Protein AF-A0A1D2QXJ2-F1 (afdb_monomer_lite)

Structure (mmCIF, N/CA/C/O backbone):
data_AF-A0A1D2QXJ2-F1
#
_entry.id   AF-A0A1D2QXJ2-F1
#
loop_
_atom_site.group_PDB
_atom_site.id
_atom_site.type_symbol
_atom_site.label_atom_id
_atom_site.label_alt_id
_atom_site.label_comp_id
_atom_site.label_asym_id
_atom_site.label_entity_id
_atom_site.label_seq_id
_atom_site.pdbx_PDB_ins_code
_atom_site.Cartn_x
_atom_site.Cartn_y
_atom_site.Cartn_z
_atom_site.occupancy
_atom_site.B_iso_or_equiv
_atom_site.auth_seq_id
_atom_site.auth_comp_id
_atom_site.auth_asym_id
_atom_site.auth_atom_id
_atom_site.pdbx_PDB_model_num
ATOM 1 N N . MET A 1 1 ? -0.362 -71.457 38.694 1.00 45.50 1 MET A N 1
ATOM 2 C CA . MET A 1 1 ? 0.375 -70.175 38.766 1.00 45.50 1 MET A CA 1
ATOM 3 C C . MET A 1 1 ? 0.126 -69.544 40.129 1.00 45.50 1 MET A C 1
ATOM 5 O O . MET A 1 1 ? -1.026 -69.347 40.483 1.00 45.50 1 MET A O 1
ATOM 9 N N . LYS A 1 2 ? 1.177 -69.327 40.934 1.00 37.97 2 LYS A N 1
ATOM 10 C CA . LYS A 1 2 ? 1.091 -68.715 42.274 1.00 37.97 2 LYS A CA 1
ATOM 11 C C . LYS A 1 2 ? 1.227 -67.195 42.145 1.00 37.97 2 LYS A C 1
ATOM 13 O O . LYS A 1 2 ? 2.307 -66.725 41.802 1.00 37.97 2 LYS A O 1
ATOM 18 N N . ALA A 1 3 ? 0.164 -66.451 42.445 1.00 41.12 3 ALA A N 1
ATOM 19 C CA . ALA A 1 3 ? 0.227 -65.007 42.650 1.00 41.12 3 ALA A CA 1
ATOM 20 C C . ALA A 1 3 ? 0.755 -64.725 44.066 1.00 41.12 3 ALA A C 1
ATOM 22 O O . ALA A 1 3 ? 0.235 -65.253 45.050 1.00 41.12 3 ALA A O 1
ATOM 23 N N . LYS A 1 4 ? 1.831 -63.940 44.163 1.00 49.59 4 LYS A N 1
ATOM 24 C CA . LYS A 1 4 ? 2.479 -63.553 45.419 1.00 49.59 4 LYS A CA 1
ATOM 25 C C . LYS A 1 4 ? 2.151 -62.079 45.665 1.00 49.59 4 LYS A C 1
ATOM 27 O O . LYS A 1 4 ? 2.666 -61.215 44.968 1.00 49.59 4 LYS A O 1
ATOM 32 N N . ASN A 1 5 ? 1.272 -61.817 46.631 1.00 47.88 5 ASN A N 1
ATOM 33 C CA . ASN A 1 5 ? 0.952 -60.470 47.100 1.00 47.88 5 ASN A CA 1
ATOM 34 C C . ASN A 1 5 ? 2.178 -59.846 47.778 1.00 47.88 5 ASN A C 1
ATOM 36 O O . ASN A 1 5 ? 2.667 -60.368 48.781 1.00 47.88 5 ASN A O 1
ATOM 40 N N . ILE A 1 6 ? 2.646 -58.718 47.245 1.00 47.72 6 ILE A N 1
ATOM 41 C CA . ILE A 1 6 ? 3.614 -57.826 47.887 1.00 47.72 6 ILE A CA 1
ATOM 42 C C . ILE A 1 6 ? 2.974 -56.438 47.911 1.00 47.72 6 ILE A C 1
ATOM 44 O O . ILE A 1 6 ? 3.105 -55.671 46.968 1.00 47.72 6 ILE A O 1
ATOM 48 N N . PHE A 1 7 ? 2.276 -56.120 48.998 1.00 44.88 7 PHE A N 1
ATOM 49 C CA . PHE A 1 7 ? 2.002 -54.738 49.382 1.00 44.88 7 PHE A CA 1
ATOM 50 C C . PHE A 1 7 ? 2.649 -54.524 50.748 1.00 44.88 7 PHE A C 1
ATOM 52 O O . PHE A 1 7 ? 2.110 -54.910 51.785 1.00 44.88 7 PHE A O 1
ATOM 59 N N . LYS A 1 8 ? 3.863 -53.963 50.738 1.00 46.19 8 LYS A N 1
ATOM 60 C CA . LYS A 1 8 ? 4.447 -53.322 51.916 1.00 46.19 8 LYS A CA 1
ATOM 61 C C . LYS A 1 8 ? 3.804 -51.943 52.012 1.00 46.19 8 LYS A C 1
ATOM 63 O O . LYS A 1 8 ? 3.989 -51.117 51.128 1.00 46.19 8 LYS A O 1
ATOM 68 N N . GLY A 1 9 ? 3.007 -51.734 53.055 1.00 48.03 9 GLY A N 1
ATOM 69 C CA . GLY A 1 9 ? 2.469 -50.424 53.390 1.00 48.03 9 GLY A CA 1
ATOM 70 C C . GLY A 1 9 ? 3.580 -49.541 53.938 1.00 48.03 9 GLY A C 1
ATOM 71 O O . GLY A 1 9 ? 3.888 -49.606 55.130 1.00 48.03 9 GLY A O 1
ATOM 72 N N . ASP A 1 10 ? 4.175 -48.728 53.073 1.00 52.81 10 ASP A N 1
ATOM 73 C CA . ASP A 1 10 ? 5.002 -47.616 53.514 1.00 52.81 10 ASP A CA 1
ATOM 74 C C . ASP A 1 10 ? 4.091 -46.591 54.194 1.00 52.81 10 ASP A C 1
ATOM 76 O O . ASP A 1 10 ? 3.125 -46.087 53.618 1.00 52.81 10 ASP A O 1
ATOM 80 N N . LYS A 1 11 ? 4.368 -46.323 55.473 1.00 53.62 11 LYS A N 1
ATOM 81 C CA . LYS A 1 11 ? 3.687 -45.280 56.240 1.00 53.62 11 LYS A CA 1
ATOM 82 C C . LYS A 1 11 ? 3.984 -43.939 55.572 1.00 53.62 11 LYS A C 1
ATOM 84 O O . LYS A 1 11 ? 5.062 -43.381 55.763 1.00 53.62 11 LYS A O 1
ATOM 89 N N . PHE A 1 12 ? 3.023 -43.429 54.806 1.00 50.31 12 PHE A N 1
ATOM 90 C CA . PHE A 1 12 ? 3.053 -42.069 54.283 1.00 50.31 12 PHE A CA 1
ATOM 91 C C . PHE A 1 12 ? 3.169 -41.100 55.464 1.00 50.31 12 PHE A C 1
ATOM 93 O O . PHE A 1 12 ? 2.250 -40.938 56.266 1.00 50.31 12 PHE A O 1
ATOM 100 N N . SER A 1 13 ? 4.349 -40.506 55.613 1.00 53.97 13 SER A N 1
ATOM 101 C CA . SER A 1 13 ? 4.602 -39.492 56.627 1.00 53.97 13 SER A CA 1
ATOM 102 C C . SER A 1 13 ? 3.859 -38.222 56.231 1.00 53.97 13 SER A C 1
ATOM 104 O O . SER A 1 13 ? 4.154 -37.634 55.191 1.00 53.97 13 SER A O 1
ATOM 106 N N . VAL A 1 14 ? 2.931 -37.774 57.079 1.00 57.34 14 VAL A N 1
ATOM 107 C CA . VAL A 1 14 ? 2.174 -36.515 56.927 1.00 57.34 14 VAL A CA 1
ATOM 108 C C . VAL A 1 14 ? 3.107 -35.319 56.666 1.00 57.34 14 VAL A C 1
ATOM 110 O O . VAL A 1 14 ? 2.772 -34.423 55.897 1.00 57.34 14 VAL A O 1
ATOM 113 N N . LYS A 1 15 ? 4.348 -35.368 57.175 1.00 57.44 15 LYS A N 1
ATOM 114 C CA . LYS A 1 15 ? 5.379 -34.340 56.947 1.00 57.44 15 LYS A CA 1
ATOM 115 C C . LYS A 1 15 ? 5.838 -34.202 55.487 1.00 57.44 15 LYS A C 1
ATOM 117 O O . LYS A 1 15 ? 6.389 -33.165 55.131 1.00 57.44 15 LYS A O 1
ATOM 122 N N . ASN A 1 16 ? 5.655 -35.223 54.647 1.00 55.34 16 ASN A N 1
ATOM 123 C CA . ASN A 1 16 ? 6.014 -35.153 53.225 1.00 55.34 16 ASN A CA 1
ATOM 124 C C . ASN A 1 16 ? 4.908 -34.499 52.383 1.00 55.34 16 ASN A C 1
ATOM 126 O O . ASN A 1 16 ? 5.214 -33.868 51.375 1.00 55.34 16 ASN A O 1
ATOM 130 N N . VAL A 1 17 ? 3.647 -34.585 52.822 1.00 60.03 17 VAL A N 1
ATOM 131 C CA . VAL A 1 17 ? 2.509 -33.941 52.147 1.00 60.03 17 VAL A CA 1
ATOM 132 C C . VAL A 1 17 ? 2.553 -32.423 52.349 1.00 60.03 17 VAL A C 1
ATOM 134 O O . VAL A 1 17 ? 2.397 -31.679 51.387 1.00 60.03 17 VAL A O 1
ATOM 137 N N . GLU A 1 18 ? 2.879 -31.953 53.558 1.00 61.38 18 GLU A N 1
ATOM 138 C CA . GLU A 1 18 ? 3.020 -30.516 53.852 1.00 61.38 18 GLU A CA 1
ATOM 139 C C . GLU A 1 18 ? 4.156 -29.859 53.054 1.00 61.38 18 GLU A C 1
ATOM 141 O O . GLU A 1 18 ? 3.986 -28.769 52.512 1.00 61.38 18 GLU A O 1
ATOM 146 N N . LYS A 1 19 ? 5.301 -30.539 52.903 1.00 62.22 19 LYS A N 1
ATOM 147 C CA . LYS A 1 19 ? 6.418 -30.032 52.086 1.00 62.22 19 LYS A CA 1
ATOM 148 C C . LYS A 1 19 ? 6.077 -29.977 50.601 1.00 62.22 19 LYS A C 1
ATOM 150 O O . LYS A 1 19 ? 6.480 -29.032 49.931 1.00 62.22 19 LYS A O 1
ATOM 155 N N . SER A 1 20 ? 5.328 -30.960 50.100 1.00 64.81 20 SER A N 1
ATOM 156 C CA . SER A 1 20 ? 4.893 -30.978 48.703 1.00 64.81 20 SER A CA 1
ATOM 157 C C . SER A 1 20 ? 3.861 -29.883 48.420 1.00 64.81 20 SER A C 1
ATOM 159 O O . SER A 1 20 ? 3.923 -29.254 47.370 1.00 64.81 20 SER A O 1
ATOM 161 N N . LEU A 1 21 ? 2.961 -29.598 49.369 1.00 67.19 21 LEU A N 1
ATOM 162 C CA . LEU A 1 21 ? 1.975 -28.525 49.242 1.00 67.19 21 LEU A CA 1
ATOM 163 C C . LEU A 1 21 ? 2.635 -27.138 49.278 1.00 67.19 21 LEU A C 1
ATOM 165 O O . LEU A 1 21 ? 2.325 -26.295 48.443 1.00 67.19 21 LEU A O 1
ATOM 169 N N . ILE A 1 22 ? 3.594 -26.919 50.185 1.00 71.00 22 ILE A N 1
ATOM 170 C CA . ILE A 1 22 ? 4.360 -25.663 50.254 1.00 71.00 22 ILE A CA 1
ATOM 171 C C . ILE A 1 22 ? 5.180 -25.459 48.974 1.00 71.00 22 ILE A C 1
ATOM 173 O O . ILE A 1 22 ? 5.226 -24.348 48.456 1.00 71.00 22 ILE A O 1
ATOM 177 N N . PHE A 1 23 ? 5.782 -26.520 48.429 1.00 71.12 23 PHE A N 1
ATOM 178 C CA . PHE A 1 23 ? 6.537 -26.450 47.177 1.00 71.12 23 PHE A CA 1
ATOM 179 C C . PHE A 1 23 ? 5.636 -26.141 45.969 1.00 71.12 23 PHE A C 1
ATOM 181 O O . PHE A 1 23 ? 5.989 -25.292 45.157 1.00 71.12 23 PHE A O 1
ATOM 188 N N . CYS A 1 24 ? 4.443 -26.740 45.883 1.00 70.44 24 CYS A N 1
ATOM 189 C CA . CYS A 1 24 ? 3.462 -26.406 44.845 1.00 70.44 24 CYS A CA 1
ATOM 190 C C . CYS A 1 24 ? 2.939 -24.968 44.970 1.00 70.44 24 CYS A C 1
ATOM 192 O O . CYS A 1 24 ? 2.820 -24.289 43.956 1.00 70.44 24 CYS A O 1
ATOM 194 N N . VAL A 1 25 ? 2.678 -24.474 46.187 1.00 72.50 25 VAL A N 1
ATOM 195 C CA . VAL A 1 25 ? 2.260 -23.078 46.419 1.00 72.50 25 VAL A CA 1
ATOM 196 C C . VAL A 1 25 ? 3.381 -22.098 46.068 1.00 72.50 25 VAL A C 1
ATOM 198 O O . VAL A 1 25 ? 3.107 -21.072 45.457 1.00 72.50 25 VAL A O 1
ATOM 201 N N . LEU A 1 26 ? 4.642 -22.416 46.378 1.00 67.44 26 LEU A N 1
ATOM 202 C CA . LEU A 1 26 ? 5.783 -21.591 45.972 1.00 67.44 26 LEU A CA 1
ATOM 203 C C . LEU A 1 26 ? 5.979 -21.581 44.454 1.00 67.44 26 LEU A C 1
ATOM 205 O O . LEU A 1 26 ? 6.204 -20.514 43.902 1.00 67.44 26 LEU A O 1
ATOM 209 N N . ILE A 1 27 ? 5.842 -22.720 43.770 1.00 69.62 27 ILE A N 1
ATOM 210 C CA . ILE A 1 27 ? 5.885 -22.763 42.300 1.00 69.62 27 ILE A CA 1
ATOM 211 C C . ILE A 1 27 ? 4.730 -21.949 41.706 1.00 69.62 27 ILE A C 1
ATOM 213 O O . ILE A 1 27 ? 4.955 -21.180 40.780 1.00 69.62 27 ILE A O 1
ATOM 217 N N . PHE A 1 28 ? 3.521 -22.051 42.261 1.00 64.56 28 PHE A N 1
ATOM 218 C CA . PHE A 1 28 ? 2.362 -21.284 41.796 1.00 64.56 28 PHE A CA 1
ATOM 219 C C . PHE A 1 28 ? 2.531 -19.772 42.028 1.00 64.56 28 PHE A C 1
ATOM 221 O O . PHE A 1 28 ? 2.204 -18.975 41.155 1.00 64.56 28 PHE A O 1
ATOM 228 N N . LEU A 1 29 ? 3.111 -19.365 43.164 1.00 63.72 29 LEU A N 1
ATOM 229 C CA . LEU A 1 29 ? 3.443 -17.965 43.455 1.00 63.72 29 LEU A CA 1
ATOM 230 C C . LEU A 1 29 ? 4.587 -17.439 42.579 1.00 63.72 29 LEU A C 1
ATOM 232 O O . LEU A 1 29 ? 4.552 -16.281 42.182 1.00 63.72 29 LEU A O 1
ATOM 236 N N . ILE A 1 30 ? 5.571 -18.278 42.240 1.00 63.91 30 ILE A N 1
ATOM 237 C CA . ILE A 1 30 ? 6.636 -17.927 41.292 1.00 63.91 30 ILE A CA 1
ATOM 238 C C . ILE A 1 30 ? 6.053 -17.772 39.879 1.00 63.91 30 ILE A C 1
ATOM 240 O O . ILE A 1 30 ? 6.369 -16.792 39.216 1.00 63.91 30 ILE A O 1
ATOM 244 N N . PHE A 1 31 ? 5.142 -18.651 39.442 1.00 56.03 31 PHE A N 1
ATOM 245 C CA . PHE A 1 31 ? 4.435 -18.499 38.162 1.00 56.03 31 PHE A CA 1
ATOM 246 C C . PHE A 1 31 ? 3.534 -17.253 38.121 1.00 56.03 31 PHE A C 1
ATOM 248 O O . PHE A 1 31 ? 3.475 -16.598 37.086 1.00 56.03 31 PHE A O 1
ATOM 255 N N . MET A 1 32 ? 2.894 -16.862 39.233 1.00 57.12 32 MET A N 1
ATOM 256 C CA . MET A 1 32 ? 2.161 -15.587 39.306 1.00 57.12 32 MET A CA 1
ATOM 257 C C . MET A 1 32 ? 3.079 -14.356 39.325 1.00 57.12 32 MET A C 1
ATOM 259 O O . MET A 1 32 ? 2.701 -13.311 38.807 1.00 57.12 32 MET A O 1
ATOM 263 N N . ALA A 1 33 ? 4.284 -14.458 39.894 1.00 56.28 33 ALA A N 1
ATOM 264 C CA . ALA A 1 33 ? 5.246 -13.353 39.941 1.00 56.28 33 ALA A CA 1
ATOM 265 C C . ALA A 1 33 ? 5.911 -13.056 38.582 1.00 56.28 33 ALA A C 1
ATOM 267 O O . ALA A 1 33 ? 6.539 -12.010 38.432 1.00 56.28 33 ALA A O 1
ATOM 268 N N . PHE A 1 34 ? 5.752 -13.950 37.601 1.00 52.34 34 PHE A N 1
ATOM 269 C CA . PHE A 1 34 ? 6.159 -13.753 36.207 1.00 52.34 34 PHE A CA 1
ATOM 270 C C . PHE A 1 34 ? 4.977 -13.510 35.266 1.00 52.34 34 PHE A C 1
ATOM 272 O O . PHE A 1 34 ? 5.140 -13.644 34.054 1.00 52.34 34 PHE A O 1
ATOM 279 N N . ALA A 1 35 ? 3.806 -13.117 35.781 1.00 57.09 35 ALA A N 1
ATOM 280 C CA . ALA A 1 35 ? 2.850 -12.399 34.950 1.00 57.09 35 ALA A CA 1
ATOM 281 C C . ALA A 1 35 ? 3.528 -11.082 34.544 1.00 57.09 35 ALA A C 1
ATOM 283 O O . ALA A 1 35 ? 3.458 -10.081 35.257 1.00 57.09 35 ALA A O 1
ATOM 284 N N . SER A 1 36 ? 4.294 -11.122 33.450 1.00 58.25 36 SER A N 1
ATOM 285 C CA . SER A 1 36 ? 4.813 -9.931 32.806 1.00 58.25 36 SER A CA 1
ATOM 286 C C . SER A 1 36 ? 3.618 -9.018 32.615 1.00 58.25 36 SER A C 1
ATOM 288 O O . SER A 1 36 ? 2.614 -9.454 32.049 1.00 58.25 36 SER A O 1
ATOM 290 N N . ASN A 1 37 ? 3.708 -7.782 33.101 1.00 64.62 37 ASN A N 1
ATOM 291 C CA . ASN A 1 37 ? 2.796 -6.750 32.643 1.00 64.62 37 ASN A CA 1
ATOM 292 C C . ASN A 1 37 ? 3.018 -6.673 31.134 1.00 64.62 37 ASN A C 1
ATOM 294 O O . ASN A 1 37 ? 4.028 -6.116 30.699 1.00 64.62 37 ASN A O 1
ATOM 298 N N . ALA A 1 38 ? 2.160 -7.347 30.365 1.00 74.25 38 ALA A N 1
ATOM 299 C CA . ALA A 1 38 ? 2.159 -7.223 28.924 1.00 74.25 38 ALA A CA 1
ATOM 300 C C . ALA A 1 38 ? 2.058 -5.723 28.663 1.00 74.25 38 ALA A C 1
ATOM 302 O O . ALA A 1 38 ? 1.203 -5.037 29.233 1.00 74.25 38 ALA A O 1
ATOM 303 N N . THR A 1 39 ? 3.051 -5.195 27.956 1.00 86.06 39 THR A N 1
ATOM 304 C CA . THR A 1 39 ? 3.026 -3.779 27.612 1.00 86.06 39 THR A CA 1
ATOM 305 C C . THR A 1 39 ? 1.862 -3.605 26.653 1.00 86.06 39 THR A C 1
ATOM 307 O O . THR A 1 39 ? 1.667 -4.463 25.795 1.00 86.06 39 THR A O 1
ATOM 310 N N . ALA A 1 40 ? 1.065 -2.555 26.850 1.00 94.94 40 ALA A N 1
ATOM 311 C CA . ALA A 1 40 ? -0.011 -2.243 25.924 1.00 94.94 40 ALA A CA 1
ATOM 312 C C . ALA A 1 40 ? 0.528 -2.193 24.489 1.00 94.94 40 ALA A C 1
ATOM 314 O O . ALA A 1 40 ? 1.629 -1.678 24.269 1.00 94.94 40 ALA A O 1
ATOM 315 N N . ILE A 1 41 ? -0.245 -2.730 23.549 1.00 97.25 41 ILE A N 1
ATOM 316 C CA . ILE A 1 41 ? 0.078 -2.658 22.133 1.00 97.25 41 ILE A CA 1
ATOM 317 C C . ILE A 1 41 ? 0.056 -1.199 21.681 1.00 97.25 41 ILE A C 1
ATOM 319 O O . ILE A 1 41 ? -0.703 -0.366 22.186 1.00 97.25 41 ILE A O 1
ATOM 323 N N . THR A 1 42 ? 0.936 -0.872 20.752 1.00 97.12 42 THR A N 1
ATOM 324 C CA . THR A 1 42 ? 1.022 0.465 20.176 1.00 97.12 42 THR A CA 1
ATOM 325 C C . THR A 1 42 ? -0.053 0.672 19.107 1.00 97.12 42 THR A C 1
ATOM 327 O O . THR A 1 42 ? -0.726 -0.263 18.674 1.00 97.12 42 THR A O 1
ATOM 330 N N . LYS A 1 43 ? -0.194 1.917 18.642 1.00 96.50 43 LYS A N 1
ATOM 331 C CA . LYS A 1 43 ? -1.034 2.253 17.484 1.00 96.50 43 LYS A CA 1
ATOM 332 C C . LYS A 1 43 ? -0.611 1.493 16.225 1.00 96.50 43 LYS A C 1
ATOM 334 O O . LYS A 1 43 ? -1.465 1.048 15.470 1.00 96.50 43 LYS A O 1
ATOM 339 N N . ASP A 1 44 ? 0.699 1.342 16.021 1.00 96.19 44 ASP A N 1
ATOM 340 C CA . ASP A 1 44 ? 1.250 0.608 14.881 1.00 96.19 44 ASP A CA 1
ATOM 341 C C . ASP A 1 44 ? 0.946 -0.894 15.000 1.00 96.19 44 ASP A C 1
ATOM 343 O O . ASP A 1 44 ? 0.534 -1.504 14.023 1.00 96.19 44 ASP A O 1
ATOM 347 N N . ASP A 1 45 ? 1.026 -1.476 16.202 1.00 97.06 45 ASP A N 1
ATOM 348 C CA . ASP A 1 45 ? 0.630 -2.876 16.426 1.00 97.06 45 ASP A CA 1
ATOM 349 C C . ASP A 1 45 ? -0.869 -3.102 16.137 1.00 97.06 45 ASP A C 1
ATOM 351 O O . ASP A 1 45 ? -1.252 -4.107 15.531 1.00 97.06 45 ASP A O 1
ATOM 355 N N . ALA A 1 46 ? -1.732 -2.161 16.542 1.00 97.69 46 ALA A N 1
ATOM 356 C CA . ALA A 1 46 ? -3.167 -2.209 16.253 1.00 97.69 46 ALA A CA 1
ATOM 357 C C . ALA A 1 46 ? -3.459 -2.063 14.750 1.00 97.69 46 ALA A C 1
ATOM 359 O O . ALA A 1 46 ? -4.304 -2.780 14.214 1.00 97.69 46 ALA A O 1
ATOM 360 N N . LEU A 1 47 ? -2.735 -1.171 14.067 1.00 96.75 47 LEU A N 1
ATOM 361 C CA . LEU A 1 47 ? -2.822 -0.982 12.620 1.00 96.75 47 LEU A CA 1
ATOM 362 C C . LEU A 1 47 ? -2.387 -2.242 11.861 1.00 96.75 47 LEU A C 1
ATOM 364 O O . LEU A 1 47 ? -3.091 -2.666 10.948 1.00 96.75 47 LEU A O 1
ATOM 368 N N . ASN A 1 48 ? -1.281 -2.871 12.267 1.00 95.19 48 ASN A N 1
ATOM 369 C CA . ASN A 1 48 ? -0.813 -4.127 11.676 1.00 95.19 48 ASN A CA 1
ATOM 370 C C . ASN A 1 48 ? -1.854 -5.232 11.872 1.00 95.19 48 ASN A C 1
ATOM 372 O O . ASN A 1 48 ? -2.242 -5.879 10.909 1.00 95.19 48 ASN A O 1
ATOM 376 N N . THR A 1 49 ? -2.400 -5.369 13.086 1.00 96.25 49 THR A N 1
ATOM 377 C CA . THR A 1 49 ? -3.488 -6.323 13.372 1.00 96.25 49 THR A CA 1
ATOM 378 C C . THR A 1 49 ? -4.697 -6.079 12.458 1.00 96.25 49 THR A C 1
ATOM 380 O O . THR A 1 49 ? -5.274 -7.014 11.905 1.00 96.25 49 THR A O 1
ATOM 383 N N . LEU A 1 50 ? -5.093 -4.817 12.264 1.00 96.12 50 LEU A N 1
ATOM 384 C CA . LEU A 1 50 ? -6.207 -4.466 11.385 1.00 96.12 50 LEU A CA 1
ATOM 385 C C . LEU A 1 50 ? -5.936 -4.870 9.928 1.00 96.12 50 LEU A C 1
ATOM 387 O O . LEU A 1 50 ? -6.809 -5.447 9.282 1.00 96.12 50 LEU A O 1
ATOM 391 N N . ILE A 1 51 ? -4.748 -4.579 9.406 1.00 93.38 51 ILE A N 1
ATOM 392 C CA . ILE A 1 51 ? -4.416 -4.803 7.996 1.00 93.38 51 ILE A CA 1
ATOM 393 C C . ILE A 1 51 ? -4.141 -6.284 7.710 1.00 93.38 51 ILE A C 1
ATOM 395 O O . ILE A 1 51 ? -4.696 -6.831 6.752 1.00 93.38 51 ILE A O 1
ATOM 399 N N . GLU A 1 52 ? -3.309 -6.923 8.529 1.00 91.56 52 GLU A N 1
ATOM 400 C CA . GLU A 1 52 ? -2.837 -8.297 8.337 1.00 91.56 52 GLU A CA 1
ATOM 401 C C . GLU A 1 52 ? -3.908 -9.319 8.720 1.00 91.56 52 GLU A C 1
ATOM 403 O O . GLU A 1 52 ? -4.228 -10.202 7.926 1.00 91.56 52 GLU A O 1
ATOM 408 N N . ASP A 1 53 ? -4.514 -9.183 9.904 1.00 92.56 53 ASP A N 1
ATOM 409 C CA . ASP A 1 53 ? -5.395 -10.224 10.440 1.00 92.56 53 ASP A CA 1
ATOM 410 C C . ASP A 1 53 ? -6.870 -10.006 10.084 1.00 92.56 53 ASP A C 1
ATOM 412 O O . ASP A 1 53 ? -7.610 -10.969 9.871 1.00 92.56 53 ASP A O 1
ATOM 416 N N . VAL A 1 54 ? -7.331 -8.749 10.075 1.00 93.25 54 VAL A N 1
ATOM 417 C CA . VAL A 1 54 ? -8.768 -8.433 9.959 1.00 93.25 54 VAL A CA 1
ATOM 418 C C . VAL A 1 54 ? -9.185 -8.126 8.529 1.00 93.25 54 VAL A C 1
ATOM 420 O O . VAL A 1 54 ? -10.233 -8.592 8.065 1.00 93.25 54 VAL A O 1
ATOM 423 N N . MET A 1 55 ? -8.406 -7.298 7.842 1.00 89.62 55 MET A N 1
ATOM 424 C CA . MET A 1 55 ? -8.618 -7.029 6.427 1.00 89.62 55 MET A CA 1
ATOM 425 C C . MET A 1 55 ? -8.100 -8.198 5.584 1.00 89.62 55 MET A C 1
ATOM 427 O O . MET A 1 55 ? -8.755 -8.505 4.594 1.00 89.62 55 MET A O 1
ATOM 431 N N . GLY A 1 56 ? -7.052 -8.896 6.055 1.00 74.62 56 GLY A N 1
ATOM 432 C CA . GLY A 1 56 ? -6.605 -10.208 5.576 1.00 74.62 56 GLY A CA 1
ATOM 433 C C . GLY A 1 56 ? -6.030 -10.208 4.155 1.00 74.62 56 GLY A C 1
ATOM 434 O O . GLY A 1 56 ? -6.507 -9.453 3.311 1.00 74.62 56 GLY A O 1
ATOM 435 N N . PRO A 1 57 ? -5.045 -11.066 3.833 1.00 62.56 57 PRO A N 1
ATOM 436 C CA . PRO A 1 57 ? -4.626 -11.261 2.446 1.00 62.56 57 PRO A CA 1
ATOM 437 C C . PRO A 1 57 ? -5.825 -11.728 1.599 1.00 62.56 57 PRO A C 1
ATOM 439 O O . PRO A 1 57 ? -6.545 -12.638 2.005 1.00 62.56 57 PRO A O 1
ATOM 442 N N . SER A 1 58 ? -6.041 -11.069 0.454 1.00 53.69 58 SER A N 1
ATOM 443 C CA . SER A 1 58 ? -7.121 -11.284 -0.534 1.00 53.69 58 SER A CA 1
ATOM 444 C C . SER A 1 58 ? -8.570 -11.437 -0.005 1.00 53.69 58 SER A C 1
ATOM 446 O O . SER A 1 58 ? -9.065 -12.520 0.317 1.00 53.69 58 SER A O 1
ATOM 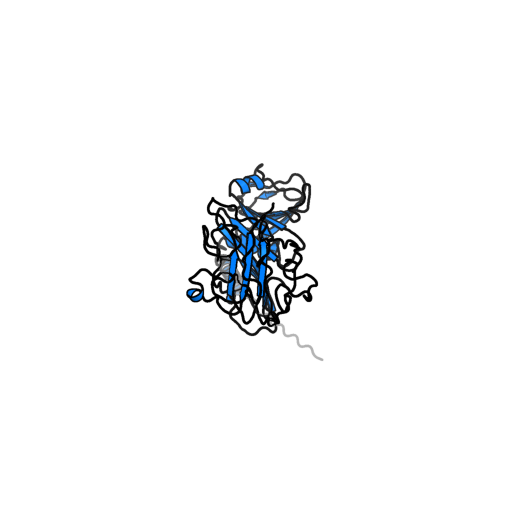448 N N . GLY A 1 59 ? -9.323 -10.329 -0.060 1.00 50.78 59 GLY A N 1
ATOM 449 C CA . GLY A 1 59 ? -10.788 -10.276 0.025 1.00 50.78 59 GLY A CA 1
ATOM 450 C C . GLY A 1 59 ? -11.366 -9.450 -1.132 1.00 50.78 59 GLY A C 1
ATOM 451 O O . GLY A 1 59 ? -10.801 -8.430 -1.505 1.00 50.78 59 GLY A O 1
ATOM 452 N N . PHE A 1 60 ? -12.463 -9.917 -1.738 1.00 56.69 60 PHE A N 1
ATOM 453 C CA . PHE A 1 60 ? -13.021 -9.354 -2.973 1.00 56.69 60 PHE A CA 1
ATOM 454 C C . PHE A 1 60 ? -13.562 -7.927 -2.804 1.00 56.69 60 PHE A C 1
ATOM 456 O O . PHE A 1 60 ? -14.583 -7.729 -2.145 1.00 56.69 60 PHE A O 1
ATOM 463 N N . GLY A 1 61 ? -12.965 -6.989 -3.540 1.00 69.81 61 GLY A N 1
ATOM 464 C CA . GLY A 1 61 ? -13.549 -5.691 -3.872 1.00 69.81 61 GLY A CA 1
ATOM 465 C C . GLY A 1 61 ? -12.970 -4.494 -3.109 1.00 69.81 61 GLY A C 1
ATOM 466 O O . GLY A 1 61 ? -12.243 -4.658 -2.129 1.00 69.81 61 GLY A O 1
ATOM 467 N N . PRO A 1 62 ? -13.298 -3.269 -3.563 1.00 80.25 62 PRO A N 1
ATOM 468 C CA . PRO A 1 62 ? -12.893 -2.040 -2.892 1.00 80.25 62 PRO A CA 1
ATOM 469 C C . PRO A 1 62 ? -13.300 -2.069 -1.423 1.00 80.25 62 PRO A C 1
ATOM 471 O O . PRO A 1 62 ? -14.474 -2.252 -1.123 1.00 80.25 62 PRO A O 1
ATOM 474 N N . THR A 1 63 ? -12.345 -1.846 -0.523 1.00 88.12 63 THR A N 1
ATOM 475 C CA . THR A 1 63 ? -12.595 -1.692 0.915 1.00 88.12 63 THR A CA 1
ATOM 476 C C . THR A 1 63 ? -11.984 -0.379 1.402 1.00 88.12 63 THR A C 1
ATOM 478 O O . THR A 1 63 ? -10.891 0.003 0.971 1.00 88.12 63 THR A O 1
ATOM 481 N N . SER A 1 64 ? -12.648 0.314 2.323 1.00 91.69 64 SER A N 1
ATOM 482 C CA . SER A 1 64 ? -12.025 1.406 3.081 1.00 91.69 64 SER A CA 1
ATOM 483 C C . SER A 1 64 ? -12.143 1.153 4.579 1.00 91.69 64 SER A C 1
ATOM 485 O O . SER A 1 64 ? -13.009 0.405 5.024 1.00 91.69 64 SER A O 1
ATOM 487 N N . ALA A 1 65 ? -11.259 1.737 5.378 1.00 94.81 65 ALA A N 1
ATOM 488 C CA . ALA A 1 65 ? -11.337 1.646 6.826 1.00 94.81 65 ALA A CA 1
ATOM 489 C C . ALA A 1 65 ? -10.910 2.948 7.510 1.00 94.81 65 ALA A C 1
ATOM 491 O O . ALA A 1 65 ? -10.103 3.718 6.992 1.00 94.81 65 ALA A O 1
ATOM 492 N N . TYR A 1 66 ? -11.450 3.174 8.705 1.00 96.00 66 TYR A N 1
ATOM 493 C CA . TYR A 1 66 ? -11.124 4.294 9.581 1.00 96.00 66 TYR A CA 1
ATOM 494 C C . TYR A 1 66 ? -10.782 3.757 10.965 1.00 96.00 66 TYR A C 1
ATOM 496 O O . TYR A 1 66 ? -11.661 3.251 11.663 1.00 96.00 66 TYR A O 1
ATOM 504 N N . MET A 1 67 ? -9.519 3.871 11.372 1.00 97.81 67 MET A N 1
ATOM 505 C CA . MET A 1 67 ? -9.071 3.520 12.722 1.00 97.81 67 MET A CA 1
ATOM 506 C C . MET A 1 67 ? -8.883 4.792 13.540 1.00 97.81 67 MET A C 1
ATOM 508 O O . MET A 1 67 ? -8.259 5.730 13.057 1.00 97.81 67 MET A O 1
ATOM 512 N N . LEU A 1 68 ? -9.391 4.857 14.770 1.00 97.12 68 LEU A N 1
ATOM 513 C CA . LEU A 1 68 ? -9.147 6.028 15.619 1.00 97.12 68 LEU A CA 1
ATOM 514 C C . LEU A 1 68 ? -7.651 6.179 15.923 1.00 97.12 68 LEU A C 1
ATOM 516 O O . LEU A 1 68 ? -6.959 5.195 16.187 1.00 97.12 68 LEU A O 1
ATOM 520 N N . SER A 1 69 ? -7.164 7.421 15.926 1.00 95.25 69 SER A N 1
ATOM 521 C CA . SER A 1 69 ? -5.760 7.725 16.240 1.00 95.25 69 SER A CA 1
ATOM 522 C C . SER A 1 69 ? -5.418 7.513 17.720 1.00 95.25 69 SER A C 1
ATOM 524 O O . SER A 1 69 ? -4.242 7.400 18.057 1.00 95.25 69 SER A O 1
ATOM 526 N N . GLU A 1 70 ? -6.430 7.418 18.585 1.00 95.94 70 GLU A N 1
ATOM 527 C CA . GLU A 1 70 ? -6.320 7.119 20.015 1.00 95.94 70 GLU A CA 1
ATOM 528 C C . GLU A 1 70 ? -7.314 6.007 20.398 1.00 95.94 70 GLU A C 1
ATOM 530 O O . GLU A 1 70 ? -8.394 5.920 19.803 1.00 95.94 70 GLU A O 1
ATOM 535 N N . PRO A 1 71 ? -6.999 5.160 21.395 1.00 97.50 71 PRO A N 1
ATOM 536 C CA . PRO A 1 71 ? -7.884 4.077 21.793 1.00 97.50 71 PRO A CA 1
ATOM 537 C C . PRO A 1 71 ? -9.102 4.598 22.567 1.00 97.50 71 PRO A C 1
ATOM 539 O O . PRO A 1 71 ? -9.013 5.538 23.367 1.00 97.50 71 PRO A O 1
ATOM 542 N N . LEU A 1 72 ? -10.230 3.911 22.395 1.00 97.50 72 LEU A N 1
ATOM 543 C CA . LEU A 1 72 ? -11.431 4.106 23.198 1.00 97.50 72 LEU A CA 1
ATOM 544 C C . LEU A 1 72 ? -11.151 3.793 24.669 1.00 97.50 72 LEU A C 1
ATOM 546 O O . LEU A 1 72 ? -10.376 2.895 25.014 1.00 97.50 72 LEU A O 1
ATOM 550 N N . GLN A 1 73 ? -11.814 4.536 25.546 1.00 97.94 73 GLN A N 1
ATOM 551 C CA . GLN A 1 73 ? -11.719 4.412 26.990 1.00 97.94 73 GLN A CA 1
ATOM 552 C C . GLN A 1 73 ? -12.920 3.645 27.562 1.00 97.94 73 GLN A C 1
ATOM 554 O O . GLN A 1 73 ? -14.013 3.658 26.989 1.00 97.94 73 GLN A O 1
ATOM 559 N N . PRO A 1 74 ? -12.769 3.002 28.737 1.00 97.88 74 PRO A N 1
ATOM 560 C CA . PRO A 1 74 ? -13.899 2.410 29.439 1.00 97.88 74 PRO A CA 1
ATOM 561 C C . PRO A 1 74 ? -15.030 3.424 29.656 1.00 97.88 74 PRO A C 1
ATOM 563 O O . PRO A 1 74 ? -14.828 4.469 30.275 1.00 97.88 74 PRO A O 1
ATOM 566 N N . GLY A 1 75 ? -16.230 3.082 29.193 1.00 97.56 75 GLY A N 1
ATOM 567 C CA . GLY A 1 75 ? -17.411 3.940 29.246 1.00 97.56 75 GLY A CA 1
ATOM 568 C C . GLY A 1 75 ? -17.756 4.641 27.933 1.00 97.56 75 GLY A C 1
ATOM 569 O O . GLY A 1 75 ? -18.895 5.093 27.819 1.00 97.56 75 GLY A O 1
ATOM 570 N N . ASP A 1 76 ? -16.850 4.677 26.949 1.00 97.50 76 ASP A N 1
ATOM 571 C CA . ASP A 1 76 ? -17.189 5.146 25.603 1.00 97.50 76 ASP A CA 1
ATOM 572 C C . ASP A 1 76 ? -18.273 4.252 24.990 1.00 97.50 76 ASP A C 1
ATOM 574 O O . ASP A 1 76 ? -18.265 3.025 25.144 1.00 97.50 76 ASP A O 1
ATOM 578 N N . ASN A 1 77 ? -19.233 4.875 24.312 1.00 97.12 77 ASN A N 1
ATOM 579 C CA . ASN A 1 77 ? -20.350 4.194 23.672 1.00 97.12 77 ASN A CA 1
ATOM 580 C C . ASN A 1 77 ? -20.153 4.181 22.158 1.00 97.12 77 ASN A C 1
ATOM 582 O O . ASN A 1 77 ? -20.105 5.240 21.538 1.00 97.12 77 ASN A O 1
ATOM 586 N N . VAL A 1 78 ? -20.091 2.989 21.570 1.00 96.94 78 VAL A N 1
ATOM 587 C CA . VAL A 1 78 ? -20.144 2.802 20.119 1.00 96.94 78 VAL A CA 1
ATOM 588 C C . VAL A 1 78 ? -21.529 2.291 19.762 1.00 96.94 78 VAL A C 1
ATOM 590 O O . VAL A 1 78 ? -21.958 1.260 20.284 1.00 96.94 78 VAL A O 1
ATOM 593 N N . SER A 1 79 ? -22.221 2.995 18.876 1.00 95.25 79 SER A N 1
ATOM 594 C CA . SER A 1 79 ? -23.554 2.626 18.400 1.00 95.25 79 SER A CA 1
ATOM 595 C C . SER A 1 79 ? -23.658 2.703 16.884 1.00 95.25 79 SER A C 1
ATOM 597 O O . SER A 1 79 ? -22.913 3.426 16.242 1.00 95.25 79 SER A O 1
ATOM 599 N N . SER A 1 80 ? -24.596 1.972 16.292 1.00 92.06 80 SER A N 1
ATOM 600 C CA . SER A 1 80 ? -24.922 2.055 14.863 1.00 92.06 80 SER A CA 1
ATOM 601 C C . SER A 1 80 ? -26.436 1.973 14.689 1.00 92.06 80 SER A C 1
ATOM 603 O O . SER A 1 80 ? -27.104 1.267 15.454 1.00 92.06 80 SER A O 1
ATOM 605 N N . LEU A 1 81 ? -26.971 2.709 13.703 1.00 85.94 81 LEU A N 1
ATOM 606 C CA . LEU A 1 81 ? -28.412 2.870 13.467 1.00 85.94 81 LEU A CA 1
ATOM 607 C C . LEU A 1 81 ? -29.132 1.518 13.357 1.00 85.94 81 LEU A C 1
ATOM 609 O O . LEU A 1 81 ? -30.167 1.310 13.989 1.00 85.94 81 LEU A O 1
ATOM 613 N N . GLU A 1 82 ? -28.560 0.595 12.582 1.00 78.94 82 GLU A N 1
ATOM 614 C CA . GLU A 1 82 ? -28.987 -0.801 12.502 1.00 78.94 82 GLU A CA 1
ATOM 615 C C . GLU A 1 82 ? -27.756 -1.705 12.346 1.00 78.94 82 GLU A C 1
ATOM 617 O O . GLU A 1 82 ? -26.836 -1.413 11.581 1.00 78.94 82 GLU A O 1
ATOM 622 N N . GLY A 1 83 ? -27.745 -2.831 13.060 1.00 62.75 83 GLY A N 1
ATOM 623 C CA . GLY A 1 83 ? -26.631 -3.781 13.035 1.00 62.75 83 GLY A CA 1
ATOM 624 C C . GLY A 1 83 ? -25.878 -3.886 14.362 1.00 62.75 83 GLY A C 1
ATOM 625 O O . GLY A 1 83 ? -26.176 -3.205 15.341 1.00 62.75 83 GLY A O 1
ATOM 626 N N . GLY A 1 84 ? -24.944 -4.835 14.428 1.00 74.81 84 GLY A N 1
ATOM 627 C CA . GLY A 1 84 ? -24.382 -5.359 15.675 1.00 74.81 84 GLY A CA 1
ATOM 628 C C . GLY A 1 84 ? -23.382 -4.460 16.408 1.00 74.81 84 GLY A C 1
ATOM 629 O O . GLY A 1 84 ? -22.955 -4.838 17.496 1.00 74.81 84 GLY A O 1
ATOM 630 N N . CYS A 1 85 ? -23.013 -3.295 15.870 1.00 87.88 85 CYS A N 1
ATOM 631 C CA . CYS A 1 85 ? -22.031 -2.390 16.480 1.00 87.88 85 CYS A CA 1
ATOM 632 C C . CYS A 1 85 ? -22.633 -1.517 17.594 1.00 87.88 85 CYS A C 1
ATOM 634 O O . CYS A 1 85 ? -22.611 -0.296 17.502 1.00 87.88 85 CYS A O 1
ATOM 636 N N . ASN A 1 86 ? -23.213 -2.132 18.626 1.00 93.94 86 ASN A N 1
ATOM 637 C CA . ASN A 1 86 ? -23.812 -1.429 19.761 1.00 93.94 86 ASN A CA 1
ATOM 638 C C . ASN A 1 86 ? -23.201 -1.941 21.072 1.00 93.94 86 ASN A C 1
ATOM 640 O O . ASN A 1 86 ? -23.561 -3.019 21.554 1.00 93.94 86 ASN A O 1
ATOM 644 N N . ARG A 1 87 ? -22.244 -1.193 21.632 1.00 94.94 87 ARG A N 1
ATOM 645 C CA . ARG A 1 87 ? -21.447 -1.612 22.789 1.00 94.94 87 ARG A CA 1
ATOM 646 C C . ARG A 1 87 ? -20.936 -0.422 23.606 1.00 94.94 87 ARG A C 1
ATOM 648 O O . ARG A 1 87 ? -20.378 0.524 23.065 1.00 94.94 87 ARG A O 1
ATOM 655 N N . ILE A 1 88 ? -21.004 -0.571 24.931 1.00 96.75 88 ILE A N 1
ATOM 656 C CA . ILE A 1 88 ? -20.212 0.231 25.871 1.00 96.75 88 ILE A CA 1
ATOM 657 C C . ILE A 1 88 ? -18.858 -0.452 26.062 1.00 96.75 88 ILE A C 1
ATOM 659 O O . ILE A 1 88 ? -18.784 -1.636 26.419 1.00 96.75 88 ILE A O 1
ATOM 663 N N . VAL A 1 89 ? -17.792 0.294 25.812 1.00 97.31 89 VAL A N 1
ATOM 664 C CA . VAL A 1 89 ? -16.411 -0.163 25.928 1.00 97.31 89 VAL A CA 1
ATOM 665 C C . VAL A 1 89 ? -16.085 -0.435 27.398 1.00 97.31 89 VAL A C 1
ATOM 667 O O . VAL A 1 89 ? -16.354 0.382 28.278 1.00 97.31 89 VAL A O 1
ATOM 670 N N . ALA A 1 90 ? -15.549 -1.623 27.688 1.00 96.75 90 ALA A N 1
ATOM 671 C CA . ALA A 1 90 ? -15.296 -2.078 29.062 1.00 96.75 90 ALA A CA 1
ATOM 672 C C . ALA A 1 90 ? -13.825 -1.930 29.483 1.00 96.75 90 ALA A C 1
ATOM 674 O O . ALA A 1 90 ? -13.544 -1.730 30.663 1.00 96.75 90 ALA A O 1
ATOM 675 N N . ASN A 1 91 ? -12.911 -2.024 28.517 1.00 96.38 91 ASN A N 1
ATOM 676 C CA . ASN A 1 91 ? -11.462 -1.914 28.674 1.00 96.38 91 ASN A CA 1
ATOM 677 C C . ASN A 1 91 ? -10.932 -0.904 27.652 1.00 96.38 91 ASN A C 1
ATOM 679 O O . ASN A 1 91 ? -11.661 -0.532 26.746 1.00 96.38 91 ASN A O 1
ATOM 683 N N . VAL A 1 92 ? -9.675 -0.478 27.770 1.00 97.25 92 VAL A N 1
ATOM 684 C CA . VAL A 1 92 ? -9.054 0.336 26.714 1.00 97.25 92 VAL A CA 1
ATOM 685 C C . VAL A 1 92 ? -8.926 -0.515 25.446 1.00 97.25 92 VAL A C 1
ATOM 687 O O . VAL A 1 92 ? -8.333 -1.594 25.494 1.00 97.25 92 VAL A O 1
ATOM 690 N N . GLU A 1 93 ? -9.487 -0.051 24.334 1.00 98.06 93 GLU A N 1
ATOM 691 C CA . GLU A 1 93 ? -9.558 -0.794 23.068 1.00 98.06 93 GLU A CA 1
ATOM 692 C C . GLU A 1 93 ? -9.272 0.146 21.895 1.00 98.06 93 GLU A C 1
ATOM 694 O O . GLU A 1 93 ? -9.814 1.247 21.830 1.00 98.06 93 GLU A O 1
ATOM 699 N N . TRP A 1 94 ? -8.455 -0.285 20.938 1.00 98.38 94 TRP A N 1
ATOM 700 C CA . TRP A 1 94 ? -8.396 0.375 19.637 1.00 98.38 94 TRP A CA 1
ATOM 701 C C . TRP A 1 94 ? -9.662 0.054 18.853 1.00 98.38 94 TRP A C 1
ATOM 703 O O . TRP A 1 94 ? -10.202 -1.051 18.946 1.00 98.38 94 TRP A O 1
ATOM 713 N N . PHE A 1 95 ? -10.135 1.024 18.080 1.00 97.94 95 PHE A N 1
ATOM 714 C CA . PHE A 1 95 ? -11.360 0.896 17.309 1.00 97.94 95 PHE A CA 1
ATOM 715 C C . PHE A 1 95 ? -11.107 1.197 15.842 1.00 97.94 95 PHE A C 1
ATOM 717 O O . PHE A 1 95 ? -10.517 2.230 15.519 1.00 97.94 95 PHE A O 1
ATOM 724 N N . ALA A 1 96 ? -11.614 0.328 14.973 1.00 97.75 96 ALA A N 1
ATOM 725 C CA . ALA A 1 96 ? -11.680 0.576 13.546 1.00 97.75 96 ALA A CA 1
ATOM 726 C C . ALA A 1 96 ? -13.073 0.281 12.990 1.00 97.75 96 ALA A C 1
ATOM 728 O O . ALA A 1 96 ? -13.747 -0.665 13.395 1.00 97.75 96 ALA A O 1
ATOM 729 N N . TYR A 1 97 ? -13.484 1.091 12.029 1.00 96.25 97 TYR A N 1
ATOM 730 C CA . TYR A 1 97 ? -14.618 0.843 11.156 1.00 96.25 97 TYR A CA 1
ATOM 731 C C . TYR A 1 97 ? -14.090 0.415 9.790 1.00 96.25 97 TYR A C 1
ATOM 733 O O . TYR A 1 97 ? -13.159 1.039 9.291 1.00 96.25 97 TYR A O 1
ATOM 741 N N . ILE A 1 98 ? -14.680 -0.614 9.192 1.00 95.06 98 ILE A N 1
ATOM 742 C CA . ILE A 1 98 ? -14.377 -1.058 7.833 1.00 95.06 98 ILE A CA 1
ATOM 743 C C . ILE A 1 98 ? -15.655 -0.973 7.006 1.00 95.06 98 ILE A C 1
ATOM 745 O O . ILE A 1 98 ? -16.688 -1.523 7.391 1.00 95.06 98 ILE A O 1
ATOM 749 N N . ASP A 1 99 ? -15.552 -0.300 5.873 1.00 93.62 99 ASP A N 1
ATOM 750 C CA . ASP A 1 99 ? -16.549 -0.236 4.823 1.00 93.62 99 ASP A CA 1
ATOM 751 C C . ASP A 1 99 ? -16.179 -1.239 3.726 1.00 93.62 99 ASP A C 1
ATOM 753 O O . ASP A 1 99 ? -15.226 -1.024 2.972 1.00 93.62 99 ASP A O 1
ATOM 757 N N . ASP A 1 100 ? -16.905 -2.357 3.664 1.00 91.81 100 ASP A N 1
ATOM 758 C CA . ASP A 1 100 ? -16.643 -3.418 2.685 1.00 91.81 100 ASP A CA 1
ATOM 759 C C . ASP A 1 100 ? -17.241 -3.087 1.301 1.00 91.81 100 ASP A C 1
ATOM 761 O O . ASP A 1 100 ? -17.080 -3.855 0.352 1.00 91.81 100 ASP A O 1
ATOM 765 N N . MET A 1 101 ? -17.988 -1.981 1.177 1.00 90.69 101 MET A N 1
ATOM 766 C CA . MET A 1 101 ? -18.597 -1.525 -0.072 1.00 90.69 101 MET A CA 1
ATOM 767 C C . MET A 1 101 ? -18.637 0.017 -0.133 1.00 90.69 101 MET A C 1
ATOM 769 O O . MET A 1 101 ? -19.727 0.580 -0.250 1.00 90.69 101 MET A O 1
ATOM 773 N N . PRO A 1 102 ? -17.481 0.708 -0.156 1.00 88.25 102 PRO A N 1
ATOM 774 C CA . PRO A 1 102 ? -17.393 2.168 -0.013 1.00 88.25 102 PRO A CA 1
ATOM 775 C C . PRO A 1 102 ? -18.217 2.935 -1.062 1.00 88.25 102 PRO A C 1
ATOM 777 O O . PRO A 1 102 ? -18.841 3.954 -0.789 1.00 88.25 102 PRO A O 1
ATOM 780 N N . ASN A 1 103 ? -18.368 2.362 -2.259 1.00 85.88 103 ASN A N 1
ATOM 781 C CA . ASN A 1 103 ? -19.174 2.945 -3.335 1.00 85.88 103 ASN A CA 1
ATOM 782 C C . ASN A 1 103 ? -20.706 2.799 -3.148 1.00 85.88 103 ASN A C 1
ATOM 784 O O . ASN A 1 103 ? -21.481 3.197 -4.027 1.00 85.88 103 ASN A O 1
ATOM 788 N N . ALA A 1 104 ? -21.184 2.182 -2.064 1.00 88.88 104 ALA A N 1
ATOM 789 C CA . ALA A 1 104 ? -22.604 1.967 -1.809 1.00 88.88 104 ALA A CA 1
ATOM 790 C C . ALA A 1 104 ? -23.240 3.144 -1.043 1.00 88.88 104 ALA A C 1
ATOM 792 O O . ALA A 1 104 ? -22.870 3.479 0.073 1.00 88.88 104 ALA A O 1
ATOM 793 N N . LEU A 1 105 ? -24.295 3.736 -1.615 1.00 83.31 105 LEU A N 1
ATOM 794 C CA . LEU A 1 105 ? -24.934 4.953 -1.078 1.00 83.31 105 LEU A CA 1
ATOM 795 C C . LEU A 1 105 ? -25.898 4.735 0.108 1.00 83.31 105 LEU A C 1
ATOM 797 O O . LEU A 1 105 ? -26.381 5.700 0.699 1.00 83.31 105 LEU A O 1
ATOM 801 N N . PHE A 1 106 ? -26.259 3.490 0.412 1.00 86.75 106 PHE A N 1
ATOM 802 C CA . PHE A 1 106 ? -27.244 3.118 1.440 1.00 86.75 106 PHE A CA 1
ATOM 803 C C . PHE A 1 106 ? -26.705 1.959 2.269 1.00 86.75 106 PHE A C 1
ATOM 805 O O . PHE A 1 106 ? -25.603 1.512 1.994 1.00 86.75 106 PHE A O 1
ATOM 812 N N . ALA A 1 107 ? -27.490 1.437 3.217 1.00 91.88 107 ALA A N 1
ATOM 813 C CA . ALA A 1 107 ? -27.122 0.283 4.032 1.00 91.88 107 ALA A CA 1
ATOM 814 C C . ALA A 1 107 ? -26.394 -0.815 3.231 1.00 91.88 107 ALA A C 1
ATOM 816 O O . ALA A 1 107 ? -26.948 -1.381 2.284 1.00 91.88 107 ALA A O 1
ATOM 817 N N . HIS A 1 108 ? -25.164 -1.109 3.630 1.00 92.25 108 HIS A N 1
ATOM 818 C CA . HIS A 1 108 ? -24.260 -2.051 2.976 1.00 92.25 108 HIS A CA 1
ATOM 819 C C . HIS A 1 108 ? -23.395 -2.738 4.040 1.00 92.25 108 HIS A C 1
ATOM 821 O O . HIS A 1 108 ? -23.374 -2.276 5.178 1.00 92.25 108 HIS A O 1
ATOM 827 N N . PRO A 1 109 ? -22.742 -3.870 3.734 1.00 93.25 109 PRO A N 1
ATOM 828 C CA . PRO A 1 109 ? -21.905 -4.567 4.703 1.00 93.25 109 PRO A CA 1
ATOM 829 C C . PRO A 1 109 ? -20.789 -3.668 5.241 1.00 93.25 109 PRO A C 1
ATOM 831 O O . PRO A 1 109 ? -19.990 -3.135 4.478 1.00 93.25 109 PRO A O 1
ATOM 834 N N . VAL A 1 110 ? -20.752 -3.521 6.563 1.00 93.94 110 VAL A N 1
ATOM 835 C CA . VAL A 1 110 ? -19.678 -2.834 7.281 1.00 93.94 110 VAL A CA 1
ATOM 836 C C . VAL A 1 110 ? -19.277 -3.647 8.505 1.00 93.94 110 VAL A C 1
ATOM 838 O O . VAL A 1 110 ? -20.056 -4.461 9.024 1.00 93.94 110 VAL A O 1
ATOM 841 N N . ARG A 1 111 ? -18.076 -3.398 9.021 1.00 95.50 111 ARG A N 1
ATOM 842 C CA . ARG A 1 111 ? -17.538 -4.070 10.205 1.00 95.50 111 ARG A CA 1
ATOM 843 C C . ARG A 1 111 ? -17.030 -3.056 11.220 1.00 95.50 111 ARG A C 1
ATOM 845 O O . ARG A 1 111 ? -16.397 -2.071 10.862 1.00 95.50 111 ARG A O 1
ATOM 852 N N . CYS A 1 112 ? -17.263 -3.326 12.499 1.00 96.62 112 CYS A N 1
ATOM 853 C CA . CYS A 1 112 ? -16.614 -2.618 13.596 1.00 96.62 112 CYS A CA 1
ATOM 854 C C . CYS A 1 112 ? -15.664 -3.566 14.310 1.00 96.62 112 CYS A C 1
ATOM 856 O O . CYS A 1 112 ? -16.063 -4.650 14.743 1.00 96.62 112 CYS A O 1
ATOM 858 N N . VAL A 1 113 ? -14.419 -3.144 14.442 1.00 97.69 113 VAL A N 1
ATOM 859 C CA . VAL A 1 113 ? -13.313 -3.929 14.970 1.00 97.69 113 VAL A CA 1
ATOM 860 C C . VAL A 1 113 ? -12.872 -3.294 16.277 1.00 97.69 113 VAL A C 1
ATOM 862 O O . VAL A 1 113 ? -12.560 -2.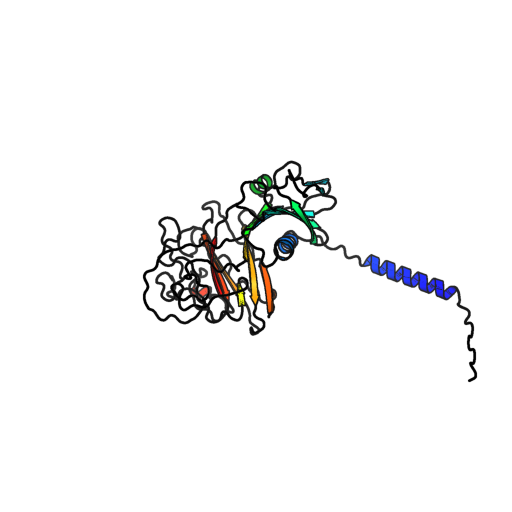107 16.322 1.00 97.69 113 VAL A O 1
ATOM 865 N N . PHE A 1 114 ? -12.852 -4.091 17.338 1.00 98.00 114 PHE A N 1
ATOM 866 C CA . PHE A 1 114 ? -12.341 -3.697 18.647 1.00 98.00 114 PHE A CA 1
ATOM 867 C C . PHE A 1 114 ? -11.102 -4.531 18.930 1.00 98.00 114 PHE A C 1
ATOM 869 O O . PHE A 1 114 ? -11.222 -5.752 19.015 1.00 98.00 114 PHE A O 1
ATOM 876 N N . ILE A 1 115 ? -9.945 -3.891 19.067 1.00 98.38 115 ILE A N 1
ATOM 877 C CA . ILE A 1 115 ? -8.661 -4.545 19.329 1.00 98.38 115 ILE A CA 1
ATOM 878 C C . ILE A 1 115 ? -8.260 -4.220 20.768 1.00 98.38 115 ILE A C 1
ATOM 880 O O . ILE A 1 115 ? -8.088 -3.059 21.138 1.00 98.38 115 ILE A O 1
ATOM 884 N N . ASP A 1 116 ? -8.143 -5.242 21.606 1.00 97.81 116 ASP A N 1
ATOM 885 C CA . ASP A 1 116 ? -7.792 -5.100 23.014 1.00 97.81 116 ASP A CA 1
ATOM 886 C C . ASP A 1 116 ? -6.384 -4.509 23.161 1.00 97.81 116 ASP A C 1
ATOM 888 O O . ASP A 1 116 ? -5.394 -5.086 22.711 1.00 97.81 116 ASP A O 1
ATOM 892 N N . ASN A 1 117 ? -6.285 -3.363 23.836 1.00 97.19 117 ASN A N 1
ATOM 893 C CA . ASN A 1 117 ? -5.035 -2.618 23.950 1.00 97.19 117 ASN A CA 1
ATOM 894 C C . ASN A 1 117 ? -3.954 -3.366 24.749 1.00 97.19 117 ASN A C 1
ATOM 896 O O . ASN A 1 117 ? -2.783 -3.026 24.653 1.00 97.19 117 ASN A O 1
ATOM 900 N N . ALA A 1 118 ? -4.306 -4.360 25.568 1.00 95.81 118 ALA A N 1
ATOM 901 C CA . ALA A 1 118 ? -3.327 -5.107 26.356 1.00 95.81 118 ALA A CA 1
ATOM 902 C C . ALA A 1 118 ? -2.779 -6.337 25.619 1.00 95.81 118 ALA A C 1
ATOM 904 O O . ALA A 1 118 ? -1.676 -6.787 25.927 1.00 95.81 118 ALA A O 1
ATOM 905 N N . THR A 1 119 ? -3.557 -6.910 24.699 1.00 95.50 119 THR A N 1
ATOM 906 C CA . THR A 1 119 ? -3.270 -8.231 24.124 1.00 95.50 119 THR A CA 1
ATOM 907 C C . THR A 1 119 ? -3.222 -8.274 22.604 1.00 95.50 119 THR A C 1
ATOM 909 O O . THR A 1 119 ? -2.729 -9.263 22.073 1.00 95.50 119 THR A O 1
ATOM 912 N N . GLY A 1 120 ? -3.753 -7.267 21.907 1.00 96.25 120 GLY A N 1
ATOM 913 C CA . GLY A 1 120 ? -3.922 -7.289 20.451 1.00 96.25 120 GLY A CA 1
ATOM 914 C C . GLY A 1 120 ? -5.022 -8.232 19.955 1.00 96.25 120 GLY A C 1
ATOM 915 O O . GLY A 1 120 ? -5.305 -8.271 18.764 1.00 96.25 120 GLY A O 1
ATOM 916 N N . ASN A 1 121 ? -5.697 -8.967 20.846 1.00 96.94 121 ASN A N 1
ATOM 917 C CA . ASN A 1 121 ? -6.851 -9.773 20.453 1.00 96.94 121 ASN A CA 1
ATOM 918 C C . ASN A 1 121 ? -7.980 -8.864 19.977 1.00 96.94 121 ASN A C 1
ATOM 920 O O . ASN A 1 121 ? -8.252 -7.843 20.605 1.00 96.94 121 ASN A O 1
ATOM 924 N N . TYR A 1 122 ? -8.696 -9.275 18.937 1.00 97.81 122 TYR A N 1
ATOM 925 C CA . TYR A 1 122 ? -9.761 -8.462 18.368 1.00 97.81 122 TYR A CA 1
ATOM 926 C C . TYR A 1 122 ? -11.111 -9.176 18.307 1.00 97.81 122 TYR A C 1
ATOM 928 O O . TYR A 1 122 ? -11.213 -10.405 18.321 1.00 97.81 122 TYR A O 1
ATOM 936 N N . ILE A 1 123 ? -12.175 -8.376 18.243 1.00 96.69 123 ILE A N 1
ATOM 937 C CA . ILE A 1 123 ? -13.554 -8.815 18.022 1.00 96.69 123 ILE A CA 1
ATOM 938 C C . ILE A 1 123 ? -14.144 -7.984 16.885 1.00 96.69 123 ILE A C 1
ATOM 940 O O . ILE A 1 123 ? -13.990 -6.764 16.860 1.00 96.69 123 ILE A O 1
ATOM 944 N N . ILE A 1 124 ? -14.858 -8.650 15.977 1.00 96.06 124 ILE A N 1
ATOM 945 C CA . ILE A 1 124 ? -15.520 -8.029 14.829 1.00 96.06 124 ILE A CA 1
ATOM 946 C C . ILE A 1 124 ? -17.036 -8.098 15.019 1.00 96.06 124 ILE A C 1
ATOM 948 O O . ILE A 1 124 ? -17.592 -9.166 15.283 1.00 96.06 124 ILE A O 1
ATOM 952 N N . TYR A 1 125 ? -17.706 -6.963 14.841 1.00 95.62 125 TYR A N 1
ATOM 953 C CA . TYR A 1 125 ? -19.159 -6.861 14.759 1.00 95.62 125 TYR A CA 1
ATOM 954 C C . TYR A 1 125 ? -19.561 -6.473 13.342 1.00 95.62 125 TYR A C 1
ATOM 956 O O . TYR A 1 125 ? -19.150 -5.429 12.848 1.00 95.62 125 TYR A O 1
ATOM 964 N N . ASN A 1 126 ? -20.408 -7.284 12.712 1.00 94.69 126 ASN A N 1
ATOM 965 C CA . ASN A 1 126 ? -21.002 -6.932 11.425 1.00 94.69 126 ASN A CA 1
ATOM 966 C C . ASN A 1 126 ? -22.178 -5.972 11.645 1.00 94.69 126 ASN A C 1
ATOM 968 O O . ASN A 1 126 ? -23.033 -6.198 12.514 1.00 94.69 126 ASN A O 1
ATOM 972 N N . ALA A 1 127 ? -22.253 -4.931 10.829 1.00 94.25 127 ALA A N 1
ATOM 973 C CA . ALA A 1 127 ? -23.367 -3.998 10.787 1.00 94.25 127 ALA A CA 1
ATOM 974 C C . ALA A 1 127 ? -23.710 -3.640 9.338 1.00 94.25 127 ALA A C 1
ATOM 976 O O . ALA A 1 127 ? -23.144 -4.200 8.398 1.00 94.25 127 ALA A O 1
ATOM 977 N N . SER A 1 128 ? -24.691 -2.754 9.167 1.00 94.44 128 SER A N 1
ATOM 978 C CA . SER A 1 128 ? -25.071 -2.242 7.850 1.00 94.44 128 SER A CA 1
ATOM 979 C C . SER A 1 128 ? -25.004 -0.721 7.739 1.00 94.44 128 SER A C 1
ATOM 981 O O . SER A 1 128 ? -25.425 -0.164 6.730 1.00 94.44 128 SER A O 1
ATOM 983 N N . TRP A 1 129 ? -24.550 -0.051 8.800 1.00 93.88 129 TRP A N 1
ATOM 984 C CA . TRP A 1 129 ? -24.472 1.400 8.889 1.00 93.88 129 TRP A CA 1
ATOM 985 C C . TRP A 1 129 ? -23.205 1.836 9.629 1.00 93.88 129 TRP A C 1
ATOM 987 O O . TRP A 1 129 ? -22.826 1.178 10.610 1.00 93.88 129 TRP A O 1
ATOM 997 N N . PRO A 1 130 ? -22.603 2.969 9.227 1.00 93.38 130 PRO A N 1
ATOM 998 C CA . PRO A 1 130 ? -21.476 3.572 9.924 1.00 93.38 130 PRO A CA 1
ATOM 999 C C . PRO A 1 130 ? -21.767 3.807 11.415 1.00 93.38 130 PRO A C 1
ATOM 1001 O O . PRO A 1 130 ? -22.900 4.149 11.771 1.00 93.38 130 PRO A O 1
ATOM 1004 N N . PRO A 1 131 ? -20.773 3.619 12.297 1.00 95.56 131 PRO A N 1
ATOM 1005 C CA . PRO A 1 131 ? -20.937 3.807 13.724 1.00 95.56 131 PRO A CA 1
ATOM 1006 C C . PRO A 1 131 ? -20.882 5.287 14.124 1.00 95.56 131 PRO A C 1
ATOM 1008 O O . PRO A 1 131 ? -20.263 6.136 13.475 1.00 95.56 131 PRO A O 1
ATOM 1011 N N . GLU A 1 132 ? -21.487 5.558 15.269 1.00 95.44 132 GLU A N 1
ATOM 1012 C CA . GLU A 1 132 ? -21.308 6.745 16.087 1.00 95.44 132 GLU A CA 1
ATOM 1013 C C . GLU A 1 132 ? -20.521 6.358 17.343 1.00 95.44 132 GLU A C 1
ATOM 1015 O O . GLU A 1 132 ? -20.731 5.290 17.923 1.00 95.44 132 GLU A O 1
ATOM 1020 N N . ILE A 1 133 ? -19.616 7.231 17.769 1.00 96.06 133 ILE A N 1
ATOM 1021 C CA . ILE A 1 133 ? -18.827 7.108 18.992 1.00 96.06 133 ILE A CA 1
ATOM 1022 C C . ILE A 1 133 ? -19.220 8.285 19.876 1.00 96.06 133 ILE A C 1
ATOM 1024 O O . ILE A 1 133 ? -18.973 9.434 19.519 1.00 96.06 133 ILE A O 1
ATOM 1028 N N . ASN A 1 134 ? -19.840 8.010 21.023 1.00 95.44 134 ASN A N 1
ATOM 1029 C CA . ASN A 1 134 ? -20.365 9.029 21.936 1.00 95.44 134 ASN A CA 1
ATOM 1030 C C . ASN A 1 134 ? -21.289 10.043 21.228 1.00 95.44 134 ASN A C 1
ATOM 1032 O O . ASN A 1 134 ? -21.135 11.252 21.390 1.00 95.44 134 ASN A O 1
ATOM 1036 N N . ASP A 1 135 ? -22.235 9.524 20.435 1.00 94.00 135 ASP A N 1
ATOM 1037 C CA . ASP A 1 135 ? -23.198 10.285 19.620 1.00 94.00 135 ASP A CA 1
ATOM 1038 C C . ASP A 1 135 ? -22.555 11.142 18.501 1.00 94.00 135 ASP A C 1
ATOM 1040 O O . ASP A 1 135 ? -23.204 12.019 17.924 1.00 94.00 135 ASP A O 1
ATOM 1044 N N . GLU A 1 136 ? -21.279 10.903 18.171 1.00 94.81 136 GLU A N 1
ATOM 1045 C CA . GLU A 1 136 ? -20.563 11.564 17.077 1.00 94.81 136 GLU A CA 1
ATOM 1046 C C . GLU A 1 136 ? -20.209 10.572 15.960 1.00 94.81 136 GLU A C 1
ATOM 1048 O O . GLU A 1 136 ? -19.613 9.524 16.200 1.00 94.81 136 GLU A O 1
ATOM 1053 N N . SER A 1 137 ? -20.549 10.904 14.713 1.00 92.75 137 SER A N 1
ATOM 1054 C CA . SER A 1 137 ? -20.251 10.057 13.549 1.00 92.75 137 SER A CA 1
ATOM 1055 C C . SER A 1 137 ? -18.745 9.840 13.351 1.00 92.75 137 SER A C 1
ATOM 1057 O O . SER A 1 137 ? -17.959 10.787 13.431 1.00 92.75 137 SER A O 1
ATOM 1059 N N . ILE A 1 138 ? -18.341 8.620 12.973 1.00 91.56 138 ILE A N 1
ATOM 1060 C CA . ILE A 1 138 ? -16.949 8.315 12.595 1.00 91.56 138 ILE A CA 1
ATOM 1061 C C . ILE A 1 138 ? -16.419 9.221 11.465 1.00 91.56 138 ILE A C 1
ATOM 1063 O O . ILE A 1 138 ? -15.238 9.565 11.449 1.00 91.56 138 ILE A O 1
ATOM 1067 N N . TYR A 1 139 ? -17.282 9.693 10.559 1.00 87.88 139 TYR A N 1
ATOM 1068 C CA . TYR A 1 139 ? -16.872 10.616 9.496 1.00 87.88 139 TYR A CA 1
ATOM 1069 C C . TYR A 1 139 ? -16.516 12.012 10.026 1.00 87.88 139 TYR A C 1
ATOM 1071 O O . TYR A 1 139 ? -15.640 12.672 9.473 1.00 87.88 139 TYR A O 1
ATOM 1079 N N . LEU A 1 140 ? -17.148 12.466 11.117 1.00 85.25 140 LEU A N 1
ATOM 1080 C CA . LEU A 1 140 ? -16.767 13.721 11.778 1.00 85.25 140 LEU A CA 1
ATOM 1081 C C . LEU A 1 140 ? -15.411 13.574 12.474 1.00 85.25 140 LEU A C 1
ATOM 1083 O O . LEU A 1 140 ? -14.550 14.438 12.321 1.00 85.25 140 LEU A O 1
ATOM 1087 N N . LYS A 1 141 ? -15.179 12.440 13.148 1.00 84.12 141 LYS A N 1
ATOM 1088 C CA . LYS A 1 141 ? -13.867 12.096 13.720 1.00 84.12 141 LYS A CA 1
ATOM 1089 C C . LYS A 1 141 ? -12.766 12.135 12.662 1.00 84.12 141 LYS A C 1
ATOM 1091 O O . LYS A 1 141 ? -11.732 12.764 12.871 1.00 84.12 141 LYS A O 1
ATOM 1096 N N . LYS A 1 142 ? -13.019 11.553 11.489 1.00 80.31 142 LYS A N 1
ATOM 1097 C CA . LYS A 1 142 ? -12.125 11.640 10.329 1.00 80.31 142 LYS A CA 1
ATOM 1098 C C . LYS A 1 142 ? -11.861 13.086 9.899 1.00 80.31 142 LYS A C 1
ATOM 1100 O O . LYS A 1 142 ? -10.705 13.470 9.760 1.00 80.31 142 LYS A O 1
ATOM 1105 N N . GLN A 1 143 ? -12.903 13.900 9.718 1.00 78.06 143 GLN A N 1
ATOM 1106 C CA . GLN A 1 143 ? -12.763 15.311 9.320 1.00 78.06 143 GLN A CA 1
ATOM 1107 C C . GLN A 1 143 ? -11.944 16.137 10.325 1.00 78.06 143 GLN A C 1
ATOM 1109 O O . GLN A 1 143 ? -11.263 17.084 9.932 1.00 78.06 143 GLN A O 1
ATOM 1114 N N . ASN A 1 144 ? -11.973 15.757 11.604 1.00 84.44 144 ASN A N 1
ATOM 1115 C CA . ASN A 1 144 ? -11.191 16.385 12.668 1.00 84.44 144 ASN A CA 1
ATOM 1116 C C . ASN A 1 144 ? -9.760 15.823 12.801 1.00 84.44 144 ASN A C 1
ATOM 1118 O O . ASN A 1 144 ? -9.039 16.232 13.710 1.00 84.44 144 ASN A O 1
ATOM 1122 N N . ASN A 1 145 ? -9.331 14.925 11.904 1.00 81.25 145 ASN A N 1
ATOM 1123 C CA . ASN A 1 145 ? -8.067 14.180 11.974 1.00 81.25 145 ASN A CA 1
ATOM 1124 C C . ASN A 1 145 ? -7.908 13.339 13.253 1.00 81.25 145 ASN A C 1
ATOM 1126 O O . ASN A 1 145 ? -6.805 13.148 13.759 1.00 81.25 145 ASN A O 1
ATOM 1130 N N . GLU A 1 146 ? -9.018 12.828 13.780 1.00 89.12 146 GLU A N 1
ATOM 1131 C CA . GLU A 1 146 ? -9.038 11.903 14.919 1.00 89.12 146 GLU A CA 1
ATOM 1132 C C . GLU A 1 146 ? -9.033 10.432 14.457 1.00 89.12 146 GLU A C 1
ATOM 1134 O O . GLU A 1 146 ? -9.120 9.522 15.283 1.00 89.12 146 GLU A O 1
ATOM 1139 N N . ALA A 1 147 ? -8.941 10.192 13.143 1.00 92.50 147 ALA A N 1
ATOM 1140 C CA . ALA A 1 147 ? -8.882 8.863 12.549 1.00 92.50 147 ALA A CA 1
ATOM 1141 C C . ALA A 1 147 ? -7.827 8.759 11.438 1.00 92.50 147 ALA A C 1
ATOM 1143 O O . ALA A 1 147 ? -7.679 9.647 10.596 1.00 92.50 147 ALA A O 1
ATOM 1144 N N . ILE A 1 148 ? -7.157 7.614 11.415 1.00 95.19 148 ILE A N 1
ATOM 1145 C CA . ILE A 1 148 ? -6.321 7.110 10.333 1.00 95.19 148 ILE A CA 1
ATOM 1146 C C . ILE A 1 148 ? -7.250 6.554 9.256 1.00 95.19 148 ILE A C 1
ATOM 1148 O O . ILE A 1 148 ? -8.091 5.700 9.540 1.00 95.19 148 ILE A O 1
ATOM 1152 N N . SER A 1 149 ? -7.100 7.037 8.026 1.00 94.31 149 SER A N 1
ATOM 1153 C CA . SER A 1 149 ? -7.866 6.549 6.875 1.00 94.31 149 SER A CA 1
ATOM 1154 C C . SER A 1 149 ? -7.073 5.493 6.119 1.00 94.31 149 SER A C 1
ATOM 1156 O O . SER A 1 149 ? -5.884 5.674 5.894 1.00 94.31 149 SER A O 1
ATOM 1158 N N . ILE A 1 150 ? -7.722 4.413 5.710 1.00 93.88 150 ILE A N 1
ATOM 1159 C CA . ILE A 1 150 ? -7.121 3.312 4.958 1.00 93.88 150 ILE A CA 1
ATOM 1160 C C . ILE A 1 150 ? -7.985 3.113 3.719 1.00 93.88 150 ILE A C 1
ATOM 1162 O O . ILE A 1 150 ? -9.164 2.787 3.843 1.00 93.88 150 ILE A O 1
ATOM 1166 N N . TYR A 1 151 ? -7.424 3.321 2.534 1.00 89.88 151 TYR A N 1
ATOM 1167 C CA . TYR A 1 151 ? -8.150 3.157 1.273 1.00 89.88 151 TYR A CA 1
ATOM 1168 C C . TYR A 1 151 ? -7.489 2.086 0.438 1.00 89.88 151 TYR A C 1
ATOM 1170 O O . TYR A 1 151 ? -6.273 2.130 0.270 1.00 89.88 151 TYR A O 1
ATOM 1178 N N . SER A 1 152 ? -8.286 1.160 -0.097 1.00 86.94 152 SER A N 1
ATOM 1179 C CA . SER A 1 152 ? -7.804 0.282 -1.163 1.00 86.94 152 SER A CA 1
ATOM 1180 C C . SER A 1 152 ? -7.448 1.134 -2.373 1.00 86.94 152 SER A C 1
ATOM 1182 O O . SER A 1 152 ? -8.219 2.012 -2.765 1.00 86.94 152 SER A O 1
ATOM 1184 N N . ILE A 1 153 ? -6.301 0.856 -2.966 1.00 81.19 153 ILE A N 1
ATOM 1185 C CA . ILE A 1 153 ? -5.950 1.350 -4.288 1.00 81.19 153 ILE A CA 1
ATOM 1186 C C . ILE A 1 153 ? -6.699 0.466 -5.275 1.00 81.19 153 ILE A C 1
ATOM 1188 O O . ILE A 1 153 ? -6.659 -0.756 -5.171 1.00 81.19 153 ILE A O 1
ATOM 1192 N N . LEU A 1 154 ? -7.484 1.088 -6.148 1.00 68.44 154 LEU A N 1
ATOM 1193 C CA . LEU A 1 154 ? -8.279 0.372 -7.134 1.00 68.44 154 LEU A CA 1
ATOM 1194 C C . LEU A 1 154 ? -7.616 0.484 -8.486 1.00 68.44 154 LEU A C 1
ATOM 1196 O O . LEU A 1 154 ? -7.468 1.604 -8.978 1.00 68.44 154 LEU A O 1
ATOM 1200 N N . GLY A 1 155 ? -7.360 -0.671 -9.095 1.00 60.62 155 GLY A N 1
ATOM 1201 C CA . GLY A 1 155 ? -7.080 -0.746 -10.513 1.00 60.62 155 GLY A CA 1
ATOM 1202 C C . GLY A 1 155 ? -8.259 -0.201 -11.306 1.00 60.62 155 GLY A C 1
ATOM 1203 O O . GLY A 1 155 ? -9.390 -0.706 -11.232 1.00 60.62 155 GLY A O 1
ATOM 1204 N N . GLN A 1 156 ? -8.046 0.916 -11.998 1.00 58.03 156 GLN A N 1
ATOM 1205 C CA . GLN A 1 156 ? -9.031 1.445 -12.931 1.00 58.03 156 GLN A CA 1
ATOM 1206 C C . GLN A 1 156 ? -8.645 1.021 -14.333 1.00 58.03 156 GLN A C 1
ATOM 1208 O O . GLN A 1 156 ? -7.599 1.402 -14.842 1.00 58.03 156 GLN A O 1
ATOM 1213 N N . ASN A 1 157 ? -9.584 0.348 -14.998 1.00 53.22 157 ASN A N 1
ATOM 1214 C CA . ASN A 1 157 ? -9.499 0.020 -16.413 1.00 53.22 157 ASN A CA 1
ATOM 1215 C C . ASN A 1 157 ? -9.393 1.301 -17.265 1.00 53.22 157 ASN A C 1
ATOM 1217 O O . ASN A 1 157 ? -10.405 1.853 -17.719 1.00 53.22 157 ASN A O 1
ATOM 1221 N N . TYR A 1 158 ? -8.176 1.780 -17.507 1.00 52.78 158 TYR A N 1
ATOM 1222 C CA . TYR A 1 158 ? -7.925 2.938 -18.351 1.00 52.78 158 TYR A CA 1
ATOM 1223 C C . TYR A 1 158 ? -7.658 2.495 -19.790 1.00 52.78 158 TYR A C 1
ATOM 1225 O O . TYR A 1 158 ? -6.535 2.362 -20.250 1.00 52.78 158 TYR A O 1
ATOM 1233 N N . THR A 1 159 ? -8.726 2.253 -20.549 1.00 50.56 159 THR A N 1
ATOM 1234 C CA . THR A 1 159 ? -8.585 1.805 -21.943 1.00 50.56 159 THR A CA 1
ATOM 1235 C C . THR A 1 159 ? -8.250 2.968 -22.885 1.00 50.56 159 THR A C 1
ATOM 1237 O O . THR A 1 159 ? -9.114 3.777 -23.229 1.00 50.56 159 THR A O 1
ATOM 1240 N N . GLN A 1 160 ? -7.010 3.022 -23.382 1.00 55.09 160 GLN A N 1
ATOM 1241 C CA . GLN A 1 160 ? -6.646 3.834 -24.552 1.00 55.09 160 GLN A CA 1
ATOM 1242 C C . GLN A 1 160 ? -6.177 2.967 -25.728 1.00 55.09 160 GLN A C 1
ATOM 1244 O O . GLN A 1 160 ? -5.513 1.949 -25.568 1.00 55.09 160 GLN A O 1
ATOM 1249 N N . ALA A 1 161 ? -6.563 3.358 -26.946 1.00 48.25 161 ALA A N 1
ATOM 1250 C CA . ALA A 1 161 ? -6.230 2.628 -28.166 1.00 48.25 161 ALA A CA 1
ATOM 1251 C C . ALA A 1 161 ? -4.835 3.006 -28.693 1.00 48.25 161 ALA A C 1
ATOM 1253 O O . ALA A 1 161 ? -4.535 4.187 -28.872 1.00 48.25 161 ALA A O 1
ATOM 1254 N N . TYR A 1 162 ? -4.027 1.998 -29.035 1.00 54.88 162 TYR A N 1
ATOM 1255 C CA . TYR A 1 162 ? -2.637 2.171 -29.468 1.00 54.88 162 TYR A CA 1
ATOM 1256 C C . TYR A 1 162 ? -2.411 2.023 -30.975 1.00 54.88 162 TYR A C 1
ATOM 1258 O O . TYR A 1 162 ? -3.057 1.229 -31.661 1.00 54.88 162 TYR A O 1
ATOM 1266 N N . ASN A 1 163 ? -1.402 2.750 -31.470 1.00 50.66 163 ASN A N 1
ATOM 1267 C CA . ASN A 1 163 ? -0.743 2.472 -32.744 1.00 50.66 163 ASN A CA 1
ATOM 1268 C C . ASN A 1 163 ? 0.582 1.747 -32.475 1.00 50.66 163 ASN A C 1
ATOM 1270 O O . ASN A 1 163 ? 1.484 2.293 -31.843 1.00 50.66 163 ASN A O 1
ATOM 1274 N N . TYR A 1 164 ? 0.686 0.520 -32.979 1.00 52.38 164 TYR A N 1
ATOM 1275 C CA . TYR A 1 164 ? 1.822 -0.375 -32.779 1.00 52.38 164 TYR A CA 1
ATOM 1276 C C . TYR A 1 164 ? 3.060 0.060 -33.568 1.00 52.38 164 TYR A C 1
ATOM 1278 O O . TYR A 1 164 ? 2.978 0.332 -34.768 1.00 52.38 164 TYR A O 1
ATOM 1286 N N . SER A 1 165 ? 4.225 0.011 -32.923 1.00 54.31 165 SER A N 1
ATOM 1287 C CA . SER A 1 165 ? 5.515 -0.069 -33.609 1.00 54.31 165 SER A CA 1
ATOM 1288 C C . SER A 1 165 ? 6.197 -1.368 -33.202 1.00 54.31 165 SER A C 1
ATOM 1290 O O . SER A 1 165 ? 6.434 -1.596 -32.023 1.00 54.31 165 SER A O 1
ATOM 1292 N N . ALA A 1 166 ? 6.506 -2.218 -34.182 1.00 49.78 166 ALA A N 1
ATOM 1293 C CA . ALA A 1 166 ? 7.154 -3.507 -33.972 1.00 49.78 166 ALA A CA 1
ATOM 1294 C C . ALA A 1 166 ? 8.621 -3.315 -33.554 1.00 49.78 166 ALA A C 1
ATOM 1296 O O . ALA A 1 166 ? 9.519 -3.262 -34.399 1.00 49.78 166 ALA A O 1
ATOM 1297 N N . LEU A 1 167 ? 8.865 -3.180 -32.256 1.00 62.16 167 LEU A N 1
ATOM 1298 C CA . LEU A 1 167 ? 10.171 -3.451 -31.666 1.00 62.16 167 LEU A CA 1
ATOM 1299 C C . LEU A 1 167 ? 10.157 -4.868 -31.077 1.00 62.16 167 LEU A C 1
ATOM 1301 O O . LEU A 1 167 ? 9.090 -5.431 -30.857 1.00 62.16 167 LEU A O 1
ATOM 1305 N N . ASN A 1 168 ? 11.345 -5.443 -30.858 1.00 75.44 168 ASN A N 1
ATOM 1306 C CA . ASN A 1 168 ? 11.526 -6.724 -30.160 1.00 75.44 168 ASN A CA 1
ATOM 1307 C C . ASN A 1 168 ? 12.158 -6.470 -28.782 1.00 75.44 168 ASN A C 1
ATOM 1309 O O . ASN A 1 168 ? 13.355 -6.735 -28.605 1.00 75.44 168 ASN A O 1
ATOM 1313 N N . PRO A 1 169 ? 11.421 -5.864 -27.848 1.00 83.31 169 PRO A N 1
ATOM 1314 C CA . PRO A 1 169 ? 11.877 -5.751 -26.483 1.00 83.31 169 PRO A CA 1
ATOM 1315 C C . PRO A 1 169 ? 12.038 -7.146 -25.844 1.00 83.31 169 PRO A C 1
ATOM 1317 O O . PRO A 1 169 ? 11.384 -8.113 -26.245 1.00 83.31 169 PRO A O 1
ATOM 1320 N N . PRO A 1 170 ? 13.025 -7.301 -24.952 1.00 87.94 170 PRO A N 1
ATOM 1321 C CA . PRO A 1 170 ? 13.226 -8.535 -24.197 1.00 87.94 170 PRO A CA 1
ATOM 1322 C C . PRO A 1 170 ? 12.024 -8.856 -23.304 1.00 87.94 170 PRO A C 1
ATOM 1324 O O . PRO A 1 170 ? 11.488 -7.968 -22.664 1.00 87.94 170 PRO A O 1
ATOM 1327 N N . GLU A 1 171 ? 11.676 -10.138 -23.200 1.00 87.75 171 GLU A N 1
ATOM 1328 C CA . GLU A 1 171 ? 10.611 -10.601 -22.304 1.00 87.75 171 GLU A CA 1
ATOM 1329 C C . GLU A 1 171 ? 10.892 -10.179 -20.851 1.00 87.75 171 GLU A C 1
ATOM 1331 O O . GLU A 1 171 ? 12.040 -10.230 -20.375 1.00 87.75 171 GLU A O 1
ATOM 1336 N N . GLY A 1 172 ? 9.850 -9.759 -20.154 1.00 89.38 172 GLY A N 1
ATOM 1337 C CA . GLY A 1 172 ? 9.898 -9.294 -18.781 1.00 89.38 172 GLY A CA 1
ATOM 1338 C C . GLY A 1 172 ? 8.507 -8.924 -18.299 1.00 89.38 172 GLY A C 1
ATOM 1339 O O . GLY A 1 172 ? 7.525 -9.213 -18.966 1.00 89.38 172 GLY A O 1
ATOM 1340 N N . ASP A 1 173 ? 8.464 -8.316 -17.139 1.00 89.44 173 ASP A N 1
ATOM 1341 C CA . ASP A 1 173 ? 7.323 -7.561 -16.655 1.00 89.44 173 ASP A CA 1
ATOM 1342 C C . ASP A 1 173 ? 7.636 -6.067 -16.804 1.00 89.44 173 ASP A C 1
ATOM 1344 O O . ASP A 1 173 ? 8.806 -5.678 -16.681 1.00 89.44 173 ASP A O 1
ATOM 1348 N N . TYR A 1 174 ? 6.639 -5.271 -17.170 1.00 89.62 174 TYR A N 1
ATOM 1349 C CA . TYR A 1 174 ? 6.726 -3.832 -17.384 1.00 89.62 174 TYR A CA 1
ATOM 1350 C C . TYR A 1 174 ? 5.495 -3.209 -16.742 1.00 89.62 174 TYR A C 1
ATOM 1352 O O . TYR A 1 174 ? 4.424 -3.782 -16.817 1.00 89.62 174 TYR A O 1
ATOM 1360 N N . GLY A 1 175 ? 5.645 -2.010 -16.183 1.00 86.50 175 GLY A N 1
ATOM 1361 C CA . GLY A 1 175 ? 4.482 -1.306 -15.655 1.00 86.50 175 GLY A CA 1
ATOM 1362 C C . GLY A 1 175 ? 3.548 -0.789 -16.754 1.00 86.50 175 GLY A C 1
ATOM 1363 O O . GLY A 1 175 ? 3.827 -0.899 -17.951 1.00 86.50 175 GLY A O 1
ATOM 1364 N N . ASP A 1 176 ? 2.515 -0.077 -16.310 1.00 84.31 176 ASP A N 1
ATOM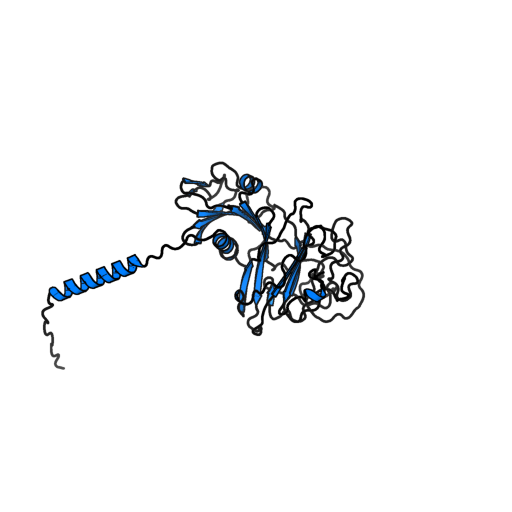 1365 C CA . ASP A 1 176 ? 1.364 0.336 -17.116 1.00 84.31 176 ASP A CA 1
ATOM 1366 C C . ASP A 1 176 ? 1.050 1.837 -17.052 1.00 84.31 176 ASP A C 1
ATOM 1368 O O . ASP A 1 176 ? 0.040 2.327 -17.576 1.00 84.31 176 ASP A O 1
ATOM 1372 N N . ALA A 1 177 ? 1.938 2.625 -16.447 1.00 89.81 177 ALA A N 1
ATOM 1373 C CA . ALA A 1 177 ? 1.764 4.062 -16.355 1.00 89.81 177 ALA A CA 1
ATOM 1374 C C . ALA A 1 177 ? 1.849 4.725 -17.752 1.00 89.81 177 ALA A C 1
ATOM 1376 O O . ALA A 1 177 ? 2.720 4.378 -18.558 1.00 89.81 177 ALA A O 1
ATOM 1377 N N . PRO A 1 178 ? 1.018 5.746 -18.040 1.00 90.31 178 PRO A N 1
ATOM 1378 C CA . PRO A 1 178 ? 0.972 6.443 -19.323 1.00 90.31 178 PRO A CA 1
ATOM 1379 C C . PRO A 1 178 ? 2.319 7.011 -19.794 1.00 90.31 178 PRO A C 1
ATOM 1381 O O . PRO A 1 178 ? 2.888 7.934 -19.203 1.00 90.31 178 PRO A O 1
ATOM 1384 N N . ASP A 1 179 ? 2.769 6.536 -20.951 1.00 91.12 179 ASP A N 1
ATOM 1385 C CA . ASP A 1 179 ? 4.030 6.918 -21.582 1.00 91.12 179 ASP A CA 1
ATOM 1386 C C . ASP A 1 179 ? 3.751 7.380 -23.014 1.00 91.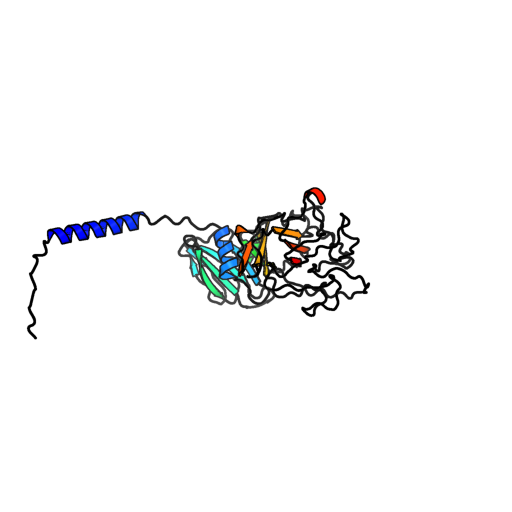12 179 ASP A C 1
ATOM 1388 O O . ASP A 1 179 ? 3.707 6.578 -23.953 1.00 91.12 179 ASP A O 1
ATOM 1392 N N . GLU A 1 180 ? 3.523 8.690 -23.178 1.00 89.81 180 GLU A N 1
ATOM 1393 C CA . GLU A 1 180 ? 2.989 9.346 -24.387 1.00 89.81 180 GLU A CA 1
ATOM 1394 C C . GLU A 1 180 ? 1.455 9.245 -24.553 1.00 89.81 180 GLU A C 1
ATOM 1396 O O . GLU A 1 180 ? 0.930 9.429 -25.656 1.00 89.81 180 GLU A O 1
ATOM 1401 N N . GLN A 1 181 ? 0.719 8.953 -23.478 1.00 87.38 181 GLN A N 1
ATOM 1402 C CA . GLN A 1 181 ? -0.755 8.968 -23.428 1.00 87.38 181 GLN A CA 1
ATOM 1403 C C . GLN A 1 181 ? -1.243 9.958 -22.378 1.00 87.38 181 GLN A C 1
ATOM 1405 O O . GLN A 1 181 ? -0.442 10.468 -21.608 1.00 87.38 181 GLN A O 1
ATOM 1410 N N . ASP A 1 182 ? -2.537 10.263 -22.335 1.00 89.06 182 ASP A N 1
ATOM 1411 C CA . ASP A 1 182 ? -3.064 11.132 -21.279 1.00 89.06 182 ASP A CA 1
ATOM 1412 C C . ASP A 1 182 ? -2.947 10.437 -19.911 1.00 89.06 182 ASP A C 1
ATOM 1414 O O . ASP A 1 182 ? -3.567 9.403 -19.684 1.00 89.06 182 ASP A O 1
ATOM 1418 N N . ALA A 1 183 ? -2.161 11.025 -19.007 1.00 89.50 183 ALA A N 1
ATOM 1419 C CA . ALA A 1 183 ? -2.085 10.640 -17.598 1.00 89.50 183 ALA A CA 1
ATOM 1420 C C . ALA A 1 183 ? -3.223 11.263 -16.788 1.00 89.50 183 ALA A C 1
ATOM 1422 O O . ALA A 1 183 ? -3.799 10.625 -15.910 1.00 89.50 183 ALA A O 1
ATOM 1423 N N . TYR A 1 184 ? -3.567 12.508 -17.126 1.00 90.69 184 TYR A N 1
ATOM 1424 C CA . TYR A 1 184 ? -4.667 13.266 -16.536 1.00 90.69 184 TYR A CA 1
ATOM 1425 C C . TYR A 1 184 ? -5.412 14.040 -17.623 1.00 90.69 184 TYR A C 1
ATOM 1427 O O . TYR A 1 184 ? -5.022 14.062 -18.792 1.00 90.69 184 TYR A O 1
ATOM 1435 N N . TYR A 1 185 ? -6.495 14.720 -17.246 1.00 89.25 185 TYR A N 1
ATOM 1436 C CA . TYR A 1 185 ? -7.313 15.483 -18.186 1.00 89.25 185 TYR A CA 1
ATOM 1437 C C . TYR A 1 185 ? -6.497 16.557 -18.935 1.00 89.25 185 TYR A C 1
ATOM 1439 O O . TYR A 1 185 ? -6.147 17.593 -18.371 1.00 89.25 185 TYR A O 1
ATOM 1447 N N . ASN A 1 186 ? -6.266 16.328 -20.235 1.00 91.19 186 ASN A N 1
ATOM 1448 C CA . ASN A 1 186 ? -5.411 17.133 -21.123 1.00 91.19 186 ASN A CA 1
ATOM 1449 C C . ASN A 1 186 ? -3.933 17.221 -20.702 1.00 91.19 186 ASN A C 1
ATOM 1451 O O . ASN A 1 186 ? -3.265 18.205 -21.033 1.00 91.19 186 ASN A O 1
ATOM 1455 N N . LEU A 1 187 ? -3.421 16.223 -19.982 1.00 93.56 187 LEU A N 1
ATOM 1456 C CA . LEU A 1 187 ? -2.012 16.142 -19.622 1.00 93.56 187 LEU A CA 1
ATOM 1457 C C . LEU A 1 187 ? -1.437 14.807 -20.077 1.00 93.56 187 LEU A C 1
ATOM 1459 O O . LEU A 1 187 ? -1.810 13.757 -19.563 1.00 93.56 187 LEU A O 1
ATOM 1463 N N . THR A 1 188 ? -0.502 14.868 -21.019 1.00 94.31 188 THR A N 1
ATOM 1464 C CA . THR A 1 188 ? 0.226 13.695 -21.499 1.00 94.31 188 THR A CA 1
ATOM 1465 C C . THR A 1 188 ? 1.242 13.233 -20.456 1.00 94.31 188 THR A C 1
ATOM 1467 O O . THR A 1 188 ? 2.128 14.002 -20.079 1.00 94.31 188 THR A O 1
ATOM 1470 N N . GLY A 1 189 ? 1.115 11.979 -20.039 1.00 94.56 189 GLY A N 1
ATOM 1471 C CA . GLY A 1 189 ? 2.051 11.239 -19.215 1.00 94.56 189 GLY A CA 1
ATOM 1472 C C . GLY A 1 189 ? 3.376 10.980 -19.915 1.00 94.56 189 GLY A C 1
ATOM 1473 O O . GLY A 1 189 ? 3.464 10.781 -21.131 1.00 94.56 189 GLY A O 1
ATOM 1474 N N . LYS A 1 190 ? 4.418 11.028 -19.102 1.00 96.50 190 LYS A N 1
ATOM 1475 C CA . LYS A 1 190 ? 5.822 10.828 -19.437 1.00 96.50 190 LYS A CA 1
ATOM 1476 C C . LYS A 1 190 ? 6.447 9.891 -18.409 1.00 96.50 190 LYS A C 1
ATOM 1478 O O . LYS A 1 190 ? 7.576 10.109 -17.973 1.00 96.50 190 LYS A O 1
ATOM 1483 N N . PHE A 1 191 ? 5.685 8.894 -17.980 1.00 96.38 191 PHE A N 1
ATOM 1484 C CA . PHE A 1 191 ? 6.174 7.854 -17.094 1.00 96.38 191 PHE A CA 1
ATOM 1485 C C . PHE A 1 191 ? 7.015 6.886 -17.933 1.00 96.38 191 PHE A C 1
ATOM 1487 O O . PHE A 1 191 ? 6.526 6.424 -18.957 1.00 96.38 191 PHE A O 1
ATOM 1494 N N . PRO A 1 192 ? 8.296 6.632 -17.611 1.00 95.56 192 PRO A N 1
ATOM 1495 C CA . PRO A 1 192 ? 9.137 5.728 -18.389 1.00 95.56 192 PRO A CA 1
ATOM 1496 C C . PRO A 1 192 ? 8.653 4.282 -18.243 1.00 95.56 192 PRO A C 1
ATOM 1498 O O . PRO A 1 192 ? 9.076 3.559 -17.339 1.00 95.56 192 PRO A O 1
ATOM 1501 N N . THR A 1 193 ? 7.776 3.861 -19.141 1.00 91.69 193 THR A N 1
ATOM 1502 C CA . THR A 1 193 ? 7.092 2.565 -19.079 1.00 91.69 193 THR A CA 1
ATOM 1503 C C . THR A 1 193 ? 7.479 1.706 -20.273 1.00 91.69 193 THR A C 1
ATOM 1505 O O . THR A 1 193 ? 7.866 0.551 -20.131 1.00 91.69 193 THR A O 1
ATOM 1508 N N . LEU A 1 194 ? 7.538 2.311 -21.459 1.00 89.56 194 LEU A N 1
ATOM 1509 C CA . LEU A 1 194 ? 7.919 1.611 -22.679 1.00 89.56 194 LEU A CA 1
ATOM 1510 C C . LEU A 1 194 ? 9.396 1.243 -22.669 1.00 89.56 194 LEU A C 1
ATOM 1512 O O . LEU A 1 194 ? 10.255 2.063 -22.316 1.00 89.56 194 LEU A O 1
ATOM 1516 N N . TYR A 1 195 ? 9.731 0.065 -23.202 1.00 90.81 195 TYR A N 1
ATOM 1517 C CA . TYR A 1 195 ? 11.133 -0.343 -23.301 1.00 90.81 195 TYR A CA 1
ATOM 1518 C C . TYR A 1 195 ? 11.994 0.687 -24.051 1.00 90.81 195 TYR A C 1
ATOM 1520 O O . TYR A 1 195 ? 13.119 0.974 -23.657 1.00 90.81 195 TYR A O 1
ATOM 1528 N N . ASN A 1 196 ? 11.474 1.285 -25.125 1.00 89.19 196 ASN A N 1
ATOM 1529 C CA . ASN A 1 196 ? 12.166 2.337 -25.879 1.00 89.19 196 ASN A CA 1
ATOM 1530 C C . ASN A 1 196 ? 11.510 3.711 -25.683 1.00 89.19 196 ASN A C 1
ATOM 1532 O O . ASN A 1 196 ? 11.258 4.435 -26.650 1.00 89.19 196 ASN A O 1
ATOM 1536 N N . THR A 1 197 ? 11.204 4.045 -24.432 1.00 91.50 197 THR A N 1
ATOM 1537 C CA . THR A 1 197 ? 10.675 5.353 -24.047 1.00 91.50 197 THR A CA 1
ATOM 1538 C C . THR A 1 197 ? 11.650 6.491 -24.359 1.00 91.50 197 THR A C 1
ATOM 1540 O O . THR A 1 197 ? 12.869 6.362 -24.226 1.00 91.50 197 THR A O 1
ATOM 1543 N N . SER A 1 198 ? 11.104 7.640 -24.760 1.00 94.44 198 SER A N 1
ATOM 1544 C CA . SER A 1 198 ? 11.852 8.900 -24.847 1.00 94.44 198 SER A CA 1
ATOM 1545 C C . SER A 1 198 ? 11.727 9.753 -23.579 1.00 94.44 198 SER A C 1
ATOM 1547 O O . SER A 1 198 ? 12.360 10.806 -23.484 1.00 94.44 198 SER A O 1
ATOM 1549 N N . ASN A 1 199 ? 10.934 9.291 -22.607 1.00 95.56 199 ASN A N 1
ATOM 1550 C CA . ASN A 1 199 ? 10.563 10.042 -21.415 1.00 95.56 199 ASN A CA 1
ATOM 1551 C C . ASN A 1 199 ? 11.467 9.772 -20.201 1.00 95.56 199 ASN A C 1
ATOM 1553 O O . ASN A 1 199 ? 11.401 10.519 -19.227 1.00 95.56 199 ASN A O 1
ATOM 1557 N N . SER A 1 200 ? 12.384 8.797 -20.273 1.00 97.06 200 SER A N 1
ATOM 1558 C CA . SER A 1 200 ? 13.444 8.662 -19.264 1.00 97.06 200 SER A CA 1
ATOM 1559 C C . SER A 1 200 ? 14.383 9.872 -19.295 1.00 97.06 200 SER A C 1
ATOM 1561 O O . SER A 1 200 ? 15.045 10.153 -20.301 1.00 97.06 200 SER A O 1
ATOM 1563 N N . ARG A 1 201 ? 14.531 10.543 -18.150 1.00 96.75 201 ARG A N 1
ATOM 1564 C CA . ARG A 1 201 ? 15.481 11.651 -17.949 1.00 96.75 201 ARG A CA 1
ATOM 1565 C C . ARG A 1 201 ? 16.935 11.176 -17.990 1.00 96.75 201 ARG A C 1
ATOM 1567 O O . ARG A 1 201 ? 17.842 11.977 -18.222 1.00 96.75 201 ARG A O 1
ATOM 1574 N N . PHE A 1 202 ? 17.150 9.876 -17.800 1.00 97.25 202 PHE A N 1
ATOM 1575 C CA . PHE A 1 202 ? 18.463 9.242 -17.681 1.00 97.25 202 PHE A CA 1
ATOM 1576 C C . PHE A 1 202 ? 18.805 8.327 -18.863 1.00 97.25 202 PHE A C 1
ATOM 1578 O O . PHE A 1 202 ? 19.794 7.587 -18.810 1.00 97.25 202 PHE A O 1
ATOM 1585 N N . ASN A 1 203 ? 18.019 8.401 -19.947 1.00 96.38 203 ASN A N 1
ATOM 1586 C CA . ASN A 1 203 ? 18.207 7.604 -21.161 1.00 96.38 203 ASN A CA 1
ATOM 1587 C C . ASN A 1 203 ? 18.298 6.096 -20.844 1.00 96.38 203 ASN A C 1
ATOM 1589 O O . ASN A 1 203 ? 19.153 5.378 -21.373 1.00 96.38 203 ASN A O 1
ATOM 1593 N N . GLN A 1 204 ? 17.454 5.645 -19.918 1.00 97.06 204 GLN A N 1
ATOM 1594 C CA . GLN A 1 204 ? 17.214 4.239 -19.615 1.00 97.06 204 GLN A CA 1
ATOM 1595 C C . GLN A 1 204 ? 15.922 3.785 -20.308 1.00 97.06 204 GLN A C 1
ATOM 1597 O O . GLN A 1 204 ? 15.080 4.626 -20.631 1.00 97.06 204 GLN A O 1
ATOM 1602 N N . PRO A 1 205 ? 15.747 2.476 -20.549 1.00 95.38 205 PRO A N 1
ATOM 1603 C CA . PRO A 1 205 ? 14.433 1.957 -20.912 1.00 95.38 205 PRO A CA 1
ATOM 1604 C C . PRO A 1 205 ? 13.433 2.183 -19.772 1.00 95.38 205 PRO A C 1
ATOM 1606 O O . PRO A 1 205 ? 13.843 2.392 -18.624 1.00 95.38 205 PRO A O 1
ATOM 1609 N N . GLY A 1 206 ? 12.135 2.098 -20.069 1.00 95.00 206 GLY A N 1
ATOM 1610 C CA . GLY A 1 206 ? 11.121 2.001 -19.022 1.00 95.00 206 GLY A CA 1
ATOM 1611 C C . GLY A 1 206 ? 11.421 0.848 -18.063 1.00 95.00 206 GLY A C 1
ATOM 1612 O O . GLY A 1 206 ? 12.098 -0.114 -18.457 1.00 95.00 206 GLY A O 1
ATOM 1613 N N . ALA A 1 207 ? 11.008 0.988 -16.796 1.00 95.88 207 ALA A N 1
ATOM 1614 C CA . ALA A 1 207 ? 11.258 -0.059 -15.807 1.00 95.88 207 ALA A CA 1
ATOM 1615 C C . ALA A 1 207 ? 10.718 -1.393 -16.303 1.00 95.88 207 ALA A C 1
ATOM 1617 O O . ALA A 1 207 ? 9.633 -1.470 -16.866 1.00 95.88 207 ALA A O 1
ATOM 1618 N N . ASN A 1 208 ? 11.528 -2.424 -16.108 1.00 94.88 208 ASN A N 1
ATOM 1619 C CA . ASN A 1 208 ? 11.145 -3.782 -16.421 1.00 94.88 208 ASN A CA 1
ATOM 1620 C C . ASN A 1 208 ? 11.883 -4.770 -15.534 1.00 94.88 208 ASN A C 1
ATOM 1622 O O . ASN A 1 208 ? 13.024 -4.507 -15.127 1.00 94.88 208 ASN A O 1
ATOM 1626 N N . VAL A 1 209 ? 11.273 -5.930 -15.321 1.00 95.81 209 VAL A N 1
ATOM 1627 C CA . VAL A 1 209 ? 11.861 -7.026 -14.560 1.00 95.81 209 VAL A CA 1
ATOM 1628 C C . VAL A 1 209 ? 11.969 -8.289 -15.398 1.00 95.81 209 VAL A C 1
ATOM 1630 O O . VAL A 1 209 ? 11.024 -8.747 -16.022 1.00 95.81 209 VAL A O 1
ATOM 1633 N N . ARG A 1 210 ? 13.160 -8.890 -15.445 1.00 93.81 210 ARG A N 1
ATOM 1634 C CA . ARG A 1 210 ? 13.429 -10.033 -16.341 1.00 93.81 210 ARG A CA 1
ATOM 1635 C C . ARG A 1 210 ? 12.905 -11.364 -15.832 1.00 93.81 210 ARG A C 1
ATOM 1637 O O . ARG A 1 210 ? 12.626 -12.254 -16.638 1.00 93.81 210 ARG A O 1
ATOM 1644 N N . ASN A 1 211 ? 12.832 -11.522 -14.517 1.00 94.62 211 ASN A N 1
ATOM 1645 C CA . ASN A 1 211 ? 12.418 -12.763 -13.888 1.00 94.62 211 ASN A CA 1
ATOM 1646 C C . ASN A 1 211 ? 11.422 -12.513 -12.754 1.00 94.62 211 ASN A C 1
ATOM 1648 O O . ASN A 1 211 ? 11.811 -12.265 -11.610 1.00 94.62 211 ASN A O 1
ATOM 1652 N N . THR A 1 212 ? 10.154 -12.685 -13.092 1.00 92.56 212 THR A N 1
ATOM 1653 C CA . THR A 1 212 ? 9.010 -12.531 -12.194 1.00 92.56 212 THR A CA 1
ATOM 1654 C C . THR A 1 212 ? 8.698 -13.795 -11.392 1.00 92.56 212 THR A C 1
ATOM 1656 O O . THR A 1 212 ? 7.933 -13.779 -10.440 1.00 92.56 212 THR A O 1
ATOM 1659 N N . SER A 1 213 ? 9.352 -14.922 -11.701 1.00 93.31 213 SER A N 1
ATOM 1660 C CA . SER A 1 213 ? 9.052 -16.212 -11.057 1.00 93.31 213 SER A CA 1
ATOM 1661 C C . SER A 1 213 ? 9.545 -16.350 -9.613 1.00 93.31 213 SER A C 1
ATOM 1663 O O . SER A 1 213 ? 9.327 -17.390 -8.999 1.00 93.31 213 SER A O 1
ATOM 1665 N N . HIS A 1 214 ? 10.262 -15.360 -9.075 1.00 95.94 214 HIS A N 1
ATOM 1666 C CA . HIS A 1 214 ? 10.850 -15.446 -7.736 1.00 95.94 214 HIS A CA 1
ATOM 1667 C C . HIS A 1 214 ? 10.040 -14.702 -6.673 1.00 95.94 214 HIS A C 1
ATOM 1669 O O . HIS A 1 214 ? 9.906 -15.208 -5.561 1.00 95.94 214 HIS A O 1
ATOM 1675 N N . ALA A 1 215 ? 9.547 -13.506 -6.979 1.00 95.75 215 ALA A N 1
ATOM 1676 C CA . ALA A 1 215 ? 8.692 -12.747 -6.083 1.00 95.75 215 ALA A CA 1
ATOM 1677 C C . ALA A 1 215 ? 7.821 -11.784 -6.887 1.00 95.75 215 ALA A C 1
ATOM 1679 O O . ALA A 1 215 ? 8.271 -11.301 -7.925 1.00 95.75 215 ALA A O 1
ATOM 1680 N N . MET A 1 216 ? 6.627 -11.534 -6.364 1.00 94.31 216 MET A N 1
ATOM 1681 C CA . MET A 1 216 ? 5.608 -10.645 -6.913 1.00 94.31 216 MET A CA 1
ATOM 1682 C C . MET A 1 216 ? 4.934 -9.877 -5.763 1.00 94.31 216 MET A C 1
ATOM 1684 O O . MET A 1 216 ? 4.917 -10.340 -4.613 1.00 94.31 216 MET A O 1
ATOM 1688 N N . LEU A 1 217 ? 4.449 -8.686 -6.057 1.00 91.81 217 LEU A N 1
ATOM 1689 C CA . LEU A 1 217 ? 3.341 -8.019 -5.404 1.00 91.81 217 LEU A CA 1
ATOM 1690 C C . LEU A 1 217 ? 2.085 -8.889 -5.610 1.00 91.81 217 LEU A C 1
ATOM 1692 O O . LEU A 1 217 ? 2.016 -9.714 -6.516 1.00 91.81 217 LEU A O 1
ATOM 1696 N N . GLY A 1 218 ? 1.180 -8.892 -4.633 1.00 88.81 218 GLY A N 1
ATOM 1697 C CA . GLY A 1 218 ? -0.027 -9.717 -4.733 1.00 88.81 218 GLY A CA 1
ATOM 1698 C C . GLY A 1 218 ? 0.259 -11.226 -4.812 1.00 88.81 218 GLY A C 1
ATOM 1699 O O . GLY A 1 218 ? 0.935 -11.786 -3.935 1.00 88.81 218 GLY A O 1
ATOM 1700 N N . PHE A 1 219 ? -0.327 -11.919 -5.798 1.00 83.56 219 PHE A N 1
ATOM 1701 C CA . PHE A 1 219 ? -0.357 -13.393 -5.878 1.00 83.56 219 PHE A CA 1
ATOM 1702 C C . PHE A 1 219 ? 0.015 -13.982 -7.244 1.00 83.56 219 PHE A C 1
ATOM 1704 O O . PHE A 1 219 ? 0.190 -15.203 -7.360 1.00 83.56 219 PHE A O 1
ATOM 1711 N N . SER A 1 220 ? 0.090 -13.158 -8.272 1.00 80.19 220 SER A N 1
ATOM 1712 C CA . SER A 1 220 ? 0.343 -13.511 -9.652 1.00 80.19 220 SER A CA 1
ATOM 1713 C C . SER A 1 220 ? 0.971 -12.326 -10.363 1.00 80.19 220 SER A C 1
ATOM 1715 O O . SER A 1 220 ? 0.881 -11.206 -9.909 1.00 80.19 220 SER A O 1
ATOM 1717 N N . VAL A 1 221 ? 1.658 -12.637 -11.453 1.00 80.06 221 VAL A N 1
ATOM 1718 C CA . VAL A 1 221 ? 2.425 -11.684 -12.246 1.00 80.06 221 VAL A CA 1
ATOM 1719 C C . VAL A 1 221 ? 2.339 -12.136 -13.692 1.00 80.06 221 VAL A C 1
ATOM 1721 O O . VAL A 1 221 ? 2.477 -13.342 -13.980 1.00 80.06 221 VAL A O 1
ATOM 1724 N N . SER A 1 222 ? 2.083 -11.212 -14.611 1.00 73.94 222 SER A N 1
ATOM 1725 C CA . SER A 1 222 ? 2.106 -11.508 -16.040 1.00 73.94 222 SER A CA 1
ATOM 1726 C C . SER A 1 222 ? 3.541 -11.395 -16.587 1.00 73.94 222 SER A C 1
ATOM 1728 O O . SER A 1 222 ? 4.500 -11.036 -15.904 1.00 73.94 222 SER A O 1
ATOM 1730 N N . ARG A 1 223 ? 3.763 -11.881 -17.810 1.00 73.75 223 ARG A N 1
ATOM 1731 C CA . ARG A 1 223 ? 5.038 -11.694 -18.518 1.00 73.75 223 ARG A CA 1
ATOM 1732 C C . ARG A 1 223 ? 4.721 -11.352 -19.950 1.00 73.75 223 ARG A C 1
ATOM 1734 O O . ARG A 1 223 ? 3.987 -12.073 -20.624 1.00 73.75 223 ARG A O 1
ATOM 1741 N N . GLU A 1 224 ? 5.403 -10.339 -20.429 1.00 71.31 224 GLU A N 1
ATOM 1742 C CA . GLU A 1 224 ? 5.125 -9.675 -21.685 1.00 71.31 224 GLU A CA 1
ATOM 1743 C C . GLU A 1 224 ? 6.424 -9.287 -22.384 1.00 71.31 224 GLU A C 1
ATOM 1745 O O . GLU A 1 224 ? 7.534 -9.439 -21.858 1.00 71.31 224 GLU A O 1
ATOM 1750 N N . THR A 1 225 ? 6.315 -8.830 -23.629 1.00 69.56 225 THR A N 1
ATOM 1751 C CA . THR A 1 225 ? 7.490 -8.333 -24.346 1.00 69.56 225 THR A CA 1
ATOM 1752 C C . THR A 1 225 ? 7.690 -6.826 -24.178 1.00 69.56 225 THR A C 1
ATOM 1754 O O . THR A 1 225 ? 8.840 -6.405 -24.154 1.00 69.56 225 THR A O 1
ATOM 1757 N N . ASP A 1 226 ? 6.633 -6.026 -24.015 1.00 68.50 226 ASP A N 1
ATOM 1758 C CA . ASP A 1 226 ? 6.621 -4.563 -23.791 1.00 68.50 226 ASP A CA 1
ATOM 1759 C C . ASP A 1 226 ? 5.264 -4.186 -23.197 1.00 68.50 226 ASP A C 1
ATOM 1761 O O . ASP A 1 226 ? 4.309 -4.858 -23.566 1.00 68.50 226 ASP A O 1
ATOM 1765 N N . ALA A 1 227 ? 5.126 -3.018 -22.557 1.00 64.88 227 ALA A N 1
ATOM 1766 C CA . ALA A 1 227 ? 3.835 -2.484 -22.075 1.00 64.88 227 ALA A CA 1
ATOM 1767 C C . ALA A 1 227 ? 2.766 -2.275 -23.182 1.00 64.88 227 ALA A C 1
ATOM 1769 O O . ALA A 1 227 ? 1.615 -1.914 -22.947 1.00 64.88 227 ALA A O 1
ATOM 1770 N N . LYS A 1 228 ? 3.154 -2.425 -24.454 1.00 66.75 228 LYS A N 1
ATOM 1771 C CA . LYS A 1 228 ? 2.269 -2.346 -25.627 1.00 66.75 228 LYS A CA 1
ATOM 1772 C C . LYS A 1 228 ? 2.025 -3.711 -26.272 1.00 66.75 228 LYS A C 1
ATOM 1774 O O . LYS A 1 228 ? 1.529 -3.729 -27.396 1.00 66.75 228 LYS A O 1
ATOM 1779 N N . ASP A 1 229 ? 2.418 -4.828 -25.666 1.00 63.66 229 ASP A N 1
ATOM 1780 C CA . ASP A 1 229 ? 2.238 -6.167 -26.236 1.00 63.66 229 ASP A CA 1
ATOM 1781 C C . ASP A 1 229 ? 0.731 -6.502 -26.341 1.00 63.66 229 ASP A C 1
ATOM 1783 O O . ASP A 1 229 ? 0.032 -6.502 -25.336 1.00 63.66 229 ASP A O 1
ATOM 1787 N N . PRO A 1 230 ? 0.163 -6.783 -27.537 1.00 60.53 230 PRO A N 1
ATOM 1788 C CA . PRO A 1 230 ? -1.250 -7.163 -27.633 1.00 60.53 230 PRO A CA 1
ATOM 1789 C C . PRO A 1 230 ? -1.522 -8.571 -27.097 1.00 60.53 230 PRO A C 1
ATOM 1791 O O . PRO A 1 230 ? -2.680 -8.994 -27.074 1.00 60.53 230 PRO A O 1
ATOM 1794 N N . ALA A 1 231 ? -0.466 -9.344 -26.849 1.00 58.56 231 ALA A N 1
ATOM 1795 C CA . ALA A 1 231 ? -0.511 -10.745 -26.482 1.00 58.56 231 ALA A CA 1
ATOM 1796 C C . ALA A 1 231 ? -0.110 -10.948 -25.018 1.00 58.56 231 ALA A C 1
ATOM 1798 O O . ALA A 1 231 ? 0.596 -11.914 -24.724 1.00 58.56 231 ALA A O 1
ATOM 1799 N N . ASP A 1 232 ? -0.588 -10.078 -24.126 1.00 59.06 232 ASP A N 1
ATOM 1800 C CA . ASP A 1 232 ? -0.526 -10.348 -22.694 1.00 59.06 232 ASP A CA 1
ATOM 1801 C C . ASP A 1 232 ? -1.247 -11.667 -22.372 1.00 59.06 232 ASP A C 1
ATOM 1803 O O . ASP A 1 232 ? -2.299 -12.013 -22.935 1.00 59.06 232 ASP A O 1
ATOM 1807 N N . ALA A 1 233 ? -0.622 -12.444 -21.496 1.00 53.12 233 ALA A N 1
ATOM 1808 C CA . ALA A 1 233 ? -1.103 -13.719 -21.009 1.00 53.12 233 ALA A CA 1
ATOM 1809 C C . ALA A 1 233 ? -2.366 -13.583 -20.144 1.00 53.12 233 ALA A C 1
ATOM 1811 O O . ALA A 1 233 ? -3.145 -14.542 -20.084 1.00 53.12 233 ALA A O 1
ATOM 1812 N N . ASP A 1 234 ? -2.579 -12.431 -19.507 1.00 53.41 234 ASP A N 1
ATOM 1813 C CA . ASP A 1 234 ? -3.757 -12.155 -18.678 1.00 53.41 234 ASP A CA 1
ATOM 1814 C C . ASP A 1 234 ? -5.006 -11.758 -19.515 1.00 53.41 234 ASP A C 1
ATOM 1816 O O . ASP A 1 234 ? -6.152 -11.895 -19.071 1.00 53.41 234 ASP A O 1
ATOM 1820 N N . GLY A 1 235 ? -4.797 -11.389 -20.786 1.00 47.75 235 GLY A N 1
ATOM 1821 C CA . GLY A 1 235 ? -5.829 -11.022 -21.751 1.00 47.75 235 GLY A CA 1
ATOM 1822 C C . GLY A 1 235 ? -6.225 -9.539 -21.775 1.00 47.75 235 GLY A C 1
ATOM 1823 O O . GLY A 1 235 ? -7.161 -9.209 -22.520 1.00 47.75 235 GLY A O 1
ATOM 1824 N N . ALA A 1 236 ? -5.547 -8.664 -21.028 1.00 53.66 236 ALA A N 1
ATOM 1825 C CA . ALA A 1 236 ? -5.663 -7.211 -21.104 1.00 53.66 236 ALA A CA 1
ATOM 1826 C C . ALA A 1 236 ? -4.416 -6.613 -21.787 1.00 53.66 236 ALA A C 1
ATOM 1828 O O . ALA A 1 236 ? -3.326 -7.129 -21.642 1.00 53.66 236 ALA A O 1
ATOM 1829 N N . PRO A 1 237 ? -4.526 -5.569 -22.625 1.00 53.78 237 PRO A N 1
ATOM 1830 C CA . PRO A 1 237 ? -3.343 -4.819 -23.039 1.00 53.78 237 PRO A CA 1
ATOM 1831 C C . PRO A 1 237 ? -2.782 -4.083 -21.818 1.00 53.78 237 PRO A C 1
ATOM 1833 O O . PRO A 1 237 ? -3.539 -3.324 -21.222 1.00 53.78 237 PRO A O 1
ATOM 1836 N N . ASN A 1 238 ? -1.495 -4.245 -21.536 1.00 53.56 238 ASN A N 1
ATOM 1837 C CA . ASN A 1 238 ? -0.830 -3.917 -20.263 1.00 53.56 238 ASN A CA 1
ATOM 1838 C C . ASN A 1 238 ? -1.130 -2.500 -19.773 1.00 53.56 238 ASN A C 1
ATOM 1840 O O . ASN A 1 238 ? -1.524 -2.308 -18.644 1.00 53.56 238 ASN A O 1
ATOM 1844 N N . LEU A 1 239 ? -1.218 -1.504 -20.663 1.00 53.06 239 LEU A N 1
ATOM 1845 C CA . LEU A 1 239 ? -1.649 -0.128 -20.322 1.00 53.06 239 LEU A CA 1
ATOM 1846 C C . LEU A 1 239 ? -3.129 0.002 -19.847 1.00 53.06 239 LEU A C 1
ATOM 1848 O O . LEU A 1 239 ? -3.735 1.072 -19.961 1.00 53.06 239 LEU A O 1
ATOM 1852 N N . VAL A 1 240 ? -3.719 -1.094 -19.371 1.00 51.44 240 VAL A N 1
ATOM 1853 C CA . VAL A 1 240 ? -4.948 -1.276 -18.615 1.00 51.44 240 VAL A CA 1
ATOM 1854 C C . VAL A 1 240 ? -4.604 -2.088 -17.349 1.00 51.44 240 VAL A C 1
ATOM 1856 O O . VAL A 1 240 ? -4.649 -3.309 -17.394 1.00 51.44 240 VAL A O 1
ATOM 1859 N N . ASP A 1 241 ? -4.363 -1.392 -16.236 1.00 51.47 241 ASP A N 1
ATOM 1860 C CA . ASP A 1 241 ? -4.276 -1.917 -14.853 1.00 51.47 241 ASP A CA 1
ATOM 1861 C C . ASP A 1 241 ? -5.472 -2.863 -14.566 1.00 51.47 241 ASP A C 1
ATOM 1863 O O . ASP A 1 241 ? -6.627 -2.425 -14.408 1.00 51.47 241 ASP A O 1
ATOM 1867 N N . ASN A 1 242 ? -5.224 -4.174 -14.688 1.00 53.34 242 ASN A N 1
ATOM 1868 C CA . ASN A 1 242 ? -6.236 -5.239 -14.691 1.00 53.34 242 ASN A CA 1
ATOM 1869 C C . ASN A 1 242 ? -5.756 -6.553 -14.034 1.00 53.34 242 ASN A C 1
ATOM 1871 O O . ASN A 1 242 ? -6.491 -7.552 -14.032 1.00 53.34 242 ASN A O 1
ATOM 1875 N N . ASP A 1 243 ? -4.582 -6.548 -13.417 1.00 58.06 243 ASP A N 1
ATOM 1876 C CA . ASP A 1 243 ? -4.091 -7.561 -12.489 1.00 58.06 243 ASP A CA 1
ATOM 1877 C C . ASP A 1 243 ? -4.891 -7.464 -11.169 1.00 58.06 243 ASP A C 1
ATOM 1879 O O . ASP A 1 243 ? -4.604 -6.790 -10.186 1.00 58.06 243 ASP A O 1
ATOM 1883 N N . TYR A 1 244 ? -6.060 -8.105 -11.167 1.00 56.19 244 TYR A N 1
ATOM 1884 C CA . TYR A 1 244 ? -7.038 -8.022 -10.074 1.00 56.19 244 TYR A CA 1
ATOM 1885 C C . TYR A 1 244 ? -6.575 -8.579 -8.714 1.00 56.19 244 TYR A C 1
ATOM 1887 O O . TYR A 1 244 ? -7.379 -8.626 -7.772 1.00 56.19 244 TYR A O 1
ATOM 1895 N N . ASP A 1 245 ? -5.359 -9.096 -8.606 1.00 59.53 245 ASP A N 1
ATOM 1896 C CA . ASP A 1 245 ? -4.836 -9.749 -7.413 1.00 59.53 245 ASP A CA 1
ATOM 1897 C C . ASP A 1 245 ? -3.975 -8.850 -6.526 1.00 59.53 245 ASP A C 1
ATOM 1899 O O . ASP A 1 245 ? -3.686 -9.234 -5.383 1.00 59.53 245 ASP A O 1
ATOM 1903 N N . ASP A 1 246 ? -3.691 -7.634 -6.986 1.00 71.00 246 ASP A N 1
ATOM 1904 C CA . ASP A 1 246 ? -2.893 -6.673 -6.255 1.00 71.00 246 ASP A CA 1
ATOM 1905 C C . ASP A 1 246 ? -3.687 -5.936 -5.176 1.00 71.00 246 ASP A C 1
ATOM 1907 O O . ASP A 1 246 ? -4.508 -5.036 -5.381 1.00 71.00 246 ASP A O 1
ATOM 1911 N N . ARG A 1 247 ? -3.450 -6.363 -3.932 1.00 79.31 247 ARG A N 1
ATOM 1912 C CA . ARG A 1 247 ? -4.008 -5.735 -2.738 1.00 79.31 247 ARG A CA 1
ATOM 1913 C C . ARG A 1 247 ? -3.045 -4.673 -2.239 1.00 79.31 247 ARG A C 1
ATOM 1915 O O . ARG A 1 247 ? -2.097 -4.989 -1.520 1.00 79.31 247 ARG A O 1
ATOM 1922 N N . MET A 1 248 ? -3.362 -3.413 -2.517 1.00 87.81 248 MET A N 1
ATOM 1923 C CA . MET A 1 248 ? -2.630 -2.277 -1.967 1.00 87.81 248 MET A CA 1
ATOM 1924 C C . MET A 1 248 ? -3.538 -1.291 -1.239 1.00 87.81 248 MET A C 1
ATOM 1926 O O . MET A 1 248 ? -4.654 -1.008 -1.668 1.00 87.81 248 MET A O 1
ATOM 1930 N N . PHE A 1 249 ? -3.048 -0.739 -0.131 1.00 90.56 249 PHE A N 1
ATOM 1931 C CA . PHE A 1 249 ? -3.706 0.329 0.609 1.00 90.56 249 PHE A CA 1
ATOM 1932 C C . PHE A 1 249 ? -2.814 1.546 0.751 1.00 90.56 249 PHE A C 1
ATOM 1934 O O . PHE A 1 249 ? -1.626 1.425 1.053 1.00 90.56 249 PHE A O 1
ATOM 1941 N N . VAL A 1 250 ? -3.433 2.722 0.681 1.00 92.75 250 VAL A N 1
ATOM 1942 C CA . VAL A 1 250 ? -2.858 3.951 1.230 1.00 92.75 250 VAL A CA 1
ATOM 1943 C C . VAL A 1 250 ? -3.414 4.158 2.634 1.00 92.75 250 VAL A C 1
ATOM 1945 O O . VAL A 1 250 ? -4.628 4.249 2.829 1.00 92.75 250 VAL A O 1
ATOM 1948 N N . ILE A 1 251 ? -2.520 4.257 3.614 1.00 95.00 251 ILE A N 1
ATOM 1949 C CA . ILE A 1 251 ? -2.830 4.563 5.011 1.00 95.00 251 ILE A CA 1
ATOM 1950 C C . ILE A 1 251 ? -2.466 6.022 5.253 1.00 95.00 251 ILE A C 1
ATO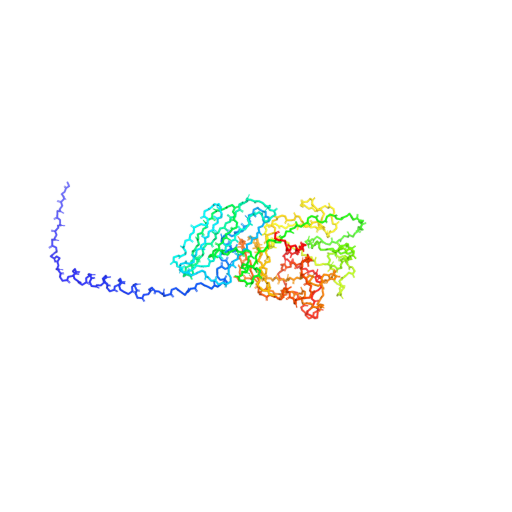M 1952 O O . ILE A 1 251 ? -1.290 6.364 5.224 1.00 95.00 251 ILE A O 1
ATOM 1956 N N . ILE A 1 252 ? -3.445 6.878 5.516 1.00 93.38 252 ILE A N 1
ATOM 1957 C CA . ILE A 1 252 ? -3.272 8.324 5.656 1.00 93.38 252 ILE A CA 1
ATOM 1958 C C . ILE A 1 252 ? -3.549 8.737 7.096 1.00 93.38 252 ILE A C 1
ATOM 1960 O O . ILE A 1 252 ? -4.633 8.508 7.635 1.00 93.38 252 ILE A O 1
ATOM 1964 N N . GLU A 1 253 ? -2.578 9.418 7.695 1.00 92.81 253 GLU A N 1
ATOM 1965 C CA . GLU A 1 253 ? -2.715 10.090 8.980 1.00 92.81 253 GLU A CA 1
ATOM 1966 C C . GLU A 1 253 ? -2.198 11.526 8.847 1.00 92.81 253 GLU A C 1
ATOM 1968 O O . GLU A 1 253 ? -1.003 11.765 8.647 1.00 92.81 253 GLU A O 1
ATOM 1973 N N . ASN A 1 254 ? -3.103 12.500 8.975 1.00 89.81 254 ASN A N 1
ATOM 1974 C CA . ASN A 1 254 ? -2.812 13.917 8.751 1.00 89.81 254 ASN A CA 1
ATOM 1975 C C . ASN A 1 254 ? -2.193 14.167 7.358 1.00 89.81 254 ASN A C 1
ATOM 1977 O O . ASN A 1 254 ? -2.820 13.926 6.332 1.00 89.81 254 ASN A O 1
ATOM 1981 N N . THR A 1 255 ? -0.959 14.673 7.322 1.00 90.50 255 THR A N 1
ATOM 1982 C CA . THR A 1 255 ? -0.188 14.969 6.106 1.00 90.50 255 THR A CA 1
ATOM 1983 C C . THR A 1 255 ? 0.766 13.842 5.718 1.00 90.50 255 THR A C 1
ATOM 1985 O O . THR A 1 255 ? 1.561 14.011 4.794 1.00 90.50 255 THR A O 1
ATOM 1988 N N . THR A 1 256 ? 0.748 12.723 6.444 1.00 93.44 256 THR A N 1
ATOM 1989 C CA . THR A 1 256 ? 1.631 11.577 6.206 1.00 93.44 256 THR A CA 1
ATOM 1990 C C . THR A 1 256 ? 0.851 10.390 5.673 1.00 93.44 256 THR A C 1
ATOM 1992 O O . THR A 1 256 ? -0.301 10.191 6.061 1.00 93.44 256 THR A O 1
ATOM 1995 N N . ALA A 1 257 ? 1.487 9.596 4.817 1.00 94.94 257 ALA A N 1
ATOM 1996 C CA . ALA A 1 257 ? 0.953 8.319 4.378 1.00 94.94 257 ALA A CA 1
ATOM 1997 C C . ALA A 1 257 ? 1.963 7.187 4.552 1.00 94.94 257 ALA A C 1
ATOM 1999 O O . ALA A 1 257 ? 3.165 7.419 4.665 1.00 94.94 257 ALA A O 1
ATOM 2000 N N . ARG A 1 258 ? 1.449 5.963 4.576 1.00 96.94 258 ARG A N 1
ATOM 2001 C CA . ARG A 1 258 ? 2.178 4.705 4.405 1.00 96.94 258 ARG A CA 1
ATOM 2002 C C . ARG A 1 258 ? 1.458 3.901 3.330 1.00 96.94 258 ARG A C 1
ATOM 2004 O O . ARG A 1 258 ? 0.262 4.103 3.121 1.00 96.94 258 ARG A O 1
ATOM 2011 N N . LEU A 1 259 ? 2.160 2.974 2.698 1.00 95.81 259 LEU A N 1
ATOM 2012 C CA . LEU A 1 259 ? 1.543 1.965 1.849 1.00 95.81 259 LEU A CA 1
ATOM 2013 C C . LEU A 1 259 ? 1.522 0.627 2.573 1.00 95.81 259 LEU A C 1
ATOM 2015 O O . LEU A 1 259 ? 2.437 0.334 3.343 1.00 95.81 259 LEU A O 1
ATOM 2019 N N . ALA A 1 260 ? 0.482 -0.162 2.326 1.00 94.56 260 ALA A N 1
ATOM 2020 C CA . ALA A 1 260 ? 0.429 -1.563 2.709 1.00 94.56 260 ALA A CA 1
ATOM 2021 C C . ALA A 1 260 ? 0.126 -2.418 1.487 1.00 94.56 260 ALA A C 1
ATOM 2023 O O . ALA A 1 260 ? -0.853 -2.135 0.805 1.00 94.56 260 ALA A O 1
ATOM 2024 N N . PHE A 1 261 ? 0.927 -3.441 1.222 1.00 92.75 261 PHE A N 1
ATOM 2025 C CA . PHE A 1 261 ? 0.730 -4.345 0.088 1.00 92.75 261 PHE A CA 1
ATOM 2026 C C . PHE A 1 261 ? 1.244 -5.741 0.406 1.00 92.75 261 PHE A C 1
ATOM 2028 O O . PHE A 1 261 ? 2.118 -5.910 1.258 1.00 92.75 261 PHE A O 1
ATOM 2035 N N . ASP A 1 262 ? 0.689 -6.737 -0.269 1.00 92.44 262 ASP A N 1
ATOM 2036 C CA . ASP A 1 262 ? 1.117 -8.122 -0.120 1.00 92.44 262 ASP A CA 1
ATOM 2037 C C . ASP A 1 262 ? 2.331 -8.397 -1.020 1.00 92.44 262 ASP A C 1
ATOM 2039 O O . ASP A 1 262 ? 2.394 -7.933 -2.152 1.00 92.44 262 ASP A O 1
ATOM 2043 N N . VAL A 1 263 ? 3.314 -9.133 -0.495 1.00 94.31 263 VAL A N 1
ATOM 2044 C CA . VAL A 1 263 ? 4.468 -9.637 -1.248 1.00 94.31 263 VAL A CA 1
ATOM 2045 C C . VAL A 1 263 ? 4.486 -11.151 -1.138 1.00 94.31 263 VAL A C 1
ATOM 2047 O O . VAL A 1 263 ? 4.573 -11.696 -0.033 1.00 94.31 263 VAL A O 1
ATOM 2050 N N . THR A 1 264 ? 4.457 -11.829 -2.278 1.00 94.75 264 THR A N 1
ATOM 2051 C CA . THR A 1 264 ? 4.564 -13.283 -2.386 1.00 94.75 264 THR A CA 1
ATOM 2052 C C . THR A 1 264 ? 5.942 -13.668 -2.906 1.00 94.75 264 THR A C 1
ATOM 2054 O O . THR A 1 264 ? 6.355 -13.243 -3.980 1.00 94.75 264 THR A O 1
ATOM 2057 N N . VAL A 1 265 ? 6.660 -14.514 -2.160 1.00 96.56 265 VAL A N 1
ATOM 2058 C CA . VAL A 1 265 ? 7.944 -15.089 -2.598 1.00 96.56 265 VAL A CA 1
ATOM 2059 C C . VAL A 1 265 ? 7.735 -16.551 -2.972 1.00 96.56 265 VAL A C 1
ATOM 2061 O O . VAL A 1 265 ? 7.311 -17.359 -2.142 1.00 96.56 265 VAL A O 1
ATOM 2064 N N . ASP A 1 266 ? 8.061 -16.916 -4.210 1.00 96.31 266 ASP A N 1
ATOM 2065 C CA . ASP A 1 266 ? 7.852 -18.266 -4.729 1.00 96.31 266 ASP A CA 1
ATOM 2066 C C . ASP A 1 266 ? 8.703 -19.301 -3.959 1.00 96.31 266 ASP A C 1
ATOM 2068 O O . ASP A 1 266 ? 9.868 -19.038 -3.647 1.00 96.31 266 ASP A O 1
ATOM 2072 N N . PRO A 1 267 ? 8.187 -20.512 -3.665 1.00 97.00 267 PRO A N 1
ATOM 2073 C CA . PRO A 1 267 ? 8.951 -21.559 -2.980 1.00 97.00 267 PRO A CA 1
ATOM 2074 C C . PRO A 1 267 ? 10.246 -22.003 -3.682 1.00 97.00 267 PRO A C 1
ATOM 2076 O O . PRO A 1 267 ? 11.094 -22.638 -3.051 1.00 97.00 267 PRO A O 1
ATOM 2079 N N . SER A 1 268 ? 10.381 -21.750 -4.986 1.00 96.38 268 SER A N 1
ATOM 2080 C CA . SER A 1 268 ? 11.572 -22.055 -5.784 1.00 96.38 268 SER A CA 1
ATOM 2081 C C . SER A 1 268 ? 12.561 -20.892 -5.883 1.00 96.38 268 SER A C 1
ATOM 2083 O O . SER A 1 268 ? 13.664 -21.090 -6.406 1.00 96.38 268 SER A O 1
ATOM 2085 N N . ALA A 1 269 ? 12.206 -19.716 -5.355 1.00 96.50 269 ALA A N 1
ATOM 2086 C CA . ALA A 1 269 ? 13.078 -18.556 -5.347 1.00 96.50 269 ALA A CA 1
ATOM 2087 C C . ALA A 1 269 ? 14.392 -18.857 -4.599 1.00 96.50 269 ALA A C 1
ATOM 2089 O O . ALA A 1 269 ? 14.387 -19.511 -3.548 1.00 96.50 269 ALA A O 1
ATOM 2090 N N . PRO A 1 270 ? 15.545 -18.399 -5.114 1.00 96.12 270 PRO A N 1
ATOM 2091 C CA . PRO A 1 270 ? 16.785 -18.437 -4.356 1.00 96.12 270 PRO A CA 1
ATOM 2092 C C . PRO A 1 270 ? 16.720 -17.479 -3.156 1.00 96.12 270 PRO A C 1
ATOM 2094 O O . PRO A 1 270 ? 15.972 -16.505 -3.159 1.00 96.12 270 PRO A O 1
ATOM 2097 N N . ASP A 1 271 ? 17.558 -17.736 -2.151 1.00 95.50 271 ASP A N 1
ATOM 2098 C CA . ASP A 1 271 ? 17.770 -16.807 -1.037 1.00 95.50 271 ASP A CA 1
ATOM 2099 C C . ASP A 1 271 ? 18.421 -15.518 -1.564 1.00 95.50 271 ASP A C 1
ATOM 2101 O O . ASP A 1 271 ? 19.554 -15.536 -2.063 1.00 95.50 271 ASP A O 1
ATOM 2105 N N . MET A 1 272 ? 17.665 -14.423 -1.531 1.00 95.94 272 MET A N 1
ATOM 2106 C CA . MET A 1 272 ? 18.017 -13.125 -2.100 1.00 95.94 272 MET A CA 1
ATOM 2107 C C . MET A 1 272 ? 17.546 -12.004 -1.182 1.00 95.94 272 MET A C 1
ATOM 2109 O O . MET A 1 272 ? 16.601 -12.160 -0.412 1.00 95.94 272 MET A O 1
ATOM 2113 N N . THR A 1 273 ? 18.189 -10.849 -1.318 1.00 98.00 273 THR A N 1
ATOM 2114 C CA . THR A 1 273 ? 17.720 -9.618 -0.689 1.00 98.00 273 THR A CA 1
ATOM 2115 C C . THR A 1 273 ? 16.646 -8.985 -1.560 1.00 98.00 273 THR A C 1
ATOM 2117 O O . THR A 1 273 ? 16.855 -8.863 -2.764 1.00 98.00 273 THR A O 1
ATOM 2120 N N . TRP A 1 274 ? 15.547 -8.543 -0.956 1.00 98.12 274 TRP A N 1
ATOM 2121 C CA . TRP A 1 274 ? 14.446 -7.872 -1.645 1.00 98.12 274 TRP A CA 1
ATOM 2122 C C . TRP A 1 274 ? 14.329 -6.415 -1.213 1.00 98.12 274 TRP A C 1
ATOM 2124 O O . TRP A 1 274 ? 14.422 -6.093 -0.024 1.00 98.12 274 TRP A O 1
ATOM 2134 N N . TYR A 1 275 ? 14.110 -5.546 -2.194 1.00 98.75 275 TYR A N 1
ATOM 2135 C CA . TYR A 1 275 ? 13.961 -4.110 -2.035 1.00 98.75 275 TYR A CA 1
ATOM 2136 C C . TYR A 1 275 ? 12.658 -3.640 -2.665 1.00 98.75 275 TYR A C 1
ATOM 2138 O O . TYR A 1 275 ? 12.302 -4.088 -3.753 1.00 98.75 275 TYR A O 1
ATOM 2146 N N . VAL A 1 276 ? 12.002 -2.687 -2.008 1.00 98.69 276 VAL A N 1
ATOM 2147 C CA . VAL A 1 276 ? 10.863 -1.959 -2.567 1.00 98.69 276 VAL A CA 1
ATOM 2148 C C . VAL A 1 276 ? 11.245 -0.509 -2.835 1.00 98.69 276 VAL A C 1
ATOM 2150 O O . VAL A 1 276 ? 11.870 0.149 -1.997 1.00 98.69 276 VAL A O 1
ATOM 2153 N N . ASN A 1 277 ? 10.840 -0.008 -3.997 1.00 98.75 277 ASN A N 1
ATOM 2154 C CA . ASN A 1 277 ? 10.859 1.407 -4.339 1.00 98.75 277 ASN A CA 1
ATOM 2155 C C . ASN A 1 277 ? 9.463 1.854 -4.761 1.00 98.75 277 ASN A C 1
ATOM 2157 O O . ASN A 1 277 ? 8.754 1.092 -5.408 1.00 98.75 277 ASN A O 1
ATOM 2161 N N . VAL A 1 278 ? 9.085 3.085 -4.415 1.00 98.19 278 VAL A N 1
ATOM 2162 C CA . VAL A 1 278 ? 7.768 3.630 -4.768 1.00 98.19 278 VAL A CA 1
ATOM 2163 C C . VAL A 1 278 ? 7.901 5.040 -5.315 1.00 98.19 278 VAL A C 1
ATOM 2165 O O . VAL A 1 278 ? 8.533 5.883 -4.674 1.00 98.19 278 VAL A O 1
ATOM 2168 N N . LEU A 1 279 ? 7.269 5.290 -6.462 1.00 97.94 279 LEU A N 1
ATOM 2169 C CA . LEU A 1 279 ? 7.089 6.621 -7.039 1.00 97.94 279 LEU A CA 1
ATOM 2170 C C . LEU A 1 279 ? 5.621 7.020 -7.018 1.00 97.94 279 LEU A C 1
ATOM 2172 O O . LEU A 1 279 ? 4.780 6.185 -7.312 1.00 97.94 279 LEU A O 1
ATOM 2176 N N . ILE A 1 280 ? 5.305 8.279 -6.721 1.00 95.94 280 ILE A N 1
ATOM 2177 C CA . ILE A 1 280 ? 3.944 8.825 -6.810 1.00 95.94 280 ILE A CA 1
ATOM 2178 C C . ILE A 1 280 ? 4.018 10.224 -7.419 1.00 95.94 280 ILE A C 1
ATOM 2180 O O . ILE A 1 280 ? 4.725 11.077 -6.892 1.00 95.94 280 ILE A O 1
ATOM 2184 N N . ASP A 1 281 ? 3.268 10.474 -8.495 1.00 95.56 281 ASP A N 1
ATOM 2185 C CA . ASP A 1 281 ? 3.144 11.793 -9.140 1.00 95.56 281 ASP A CA 1
ATOM 2186 C C . ASP A 1 281 ? 2.222 12.696 -8.302 1.00 95.56 281 ASP A C 1
ATOM 2188 O O . ASP A 1 281 ? 1.043 12.916 -8.611 1.00 95.56 281 ASP A O 1
ATOM 2192 N N . LEU A 1 282 ? 2.736 13.119 -7.144 1.00 93.31 282 LEU A N 1
ATOM 2193 C CA . LEU A 1 282 ? 2.000 13.844 -6.107 1.00 93.31 282 LEU A CA 1
ATOM 2194 C C . LEU A 1 282 ? 1.620 15.257 -6.551 1.00 93.31 282 LEU A C 1
ATOM 2196 O O . LEU A 1 282 ? 0.644 15.808 -6.035 1.00 93.31 282 LEU A O 1
ATOM 2200 N N . ASP A 1 283 ? 2.370 15.850 -7.486 1.00 92.56 283 ASP A N 1
ATOM 2201 C CA . ASP A 1 283 ? 2.027 17.155 -8.053 1.00 92.56 283 ASP A CA 1
ATOM 2202 C C . ASP A 1 283 ? 1.295 17.090 -9.406 1.00 92.56 283 ASP A C 1
ATOM 2204 O O . ASP A 1 283 ? 0.935 18.138 -9.957 1.00 92.56 283 ASP A O 1
ATOM 2208 N N . GLN A 1 284 ? 0.950 15.872 -9.850 1.00 92.94 284 GLN A N 1
ATOM 2209 C CA . GLN A 1 284 ? 0.108 15.577 -11.015 1.00 92.94 284 GLN A CA 1
ATOM 2210 C C . GLN A 1 284 ? 0.624 16.259 -12.286 1.00 92.94 284 GLN A C 1
ATOM 2212 O O . GLN A 1 284 ? -0.152 16.783 -13.095 1.00 92.94 284 GLN A O 1
ATOM 2217 N N . ASN A 1 285 ? 1.946 16.306 -12.456 1.00 94.19 285 ASN A N 1
ATOM 2218 C CA . ASN A 1 285 ? 2.576 16.956 -13.602 1.00 94.19 285 ASN A CA 1
ATOM 2219 C C . ASN A 1 285 ? 2.742 16.007 -14.804 1.00 94.19 285 ASN A C 1
ATOM 2221 O O . ASN A 1 285 ? 3.101 16.464 -15.897 1.00 94.19 285 ASN A O 1
ATOM 2225 N N . GLY A 1 286 ? 2.441 14.716 -14.618 1.00 95.50 286 GLY A N 1
ATOM 2226 C CA . GLY A 1 286 ? 2.535 13.686 -15.647 1.00 95.50 286 GLY A CA 1
ATOM 2227 C C . GLY A 1 286 ? 3.943 13.123 -15.814 1.00 95.50 286 GLY A C 1
ATOM 2228 O O . GLY A 1 286 ? 4.250 12.595 -16.878 1.00 95.50 286 GLY A O 1
ATOM 2229 N N . SER A 1 287 ? 4.824 13.266 -14.827 1.00 96.88 287 SER A N 1
ATOM 2230 C CA . SER A 1 287 ? 6.159 12.667 -14.821 1.00 96.88 287 SER A CA 1
ATOM 2231 C C . SER A 1 287 ? 6.654 12.489 -13.397 1.00 96.88 287 SER A C 1
ATOM 2233 O O . SER A 1 287 ? 6.549 13.424 -12.615 1.00 96.88 287 SER A O 1
ATOM 2235 N N . TRP A 1 288 ? 7.269 11.344 -13.093 1.00 97.44 288 TRP A N 1
ATOM 2236 C CA . TRP A 1 288 ? 7.920 11.159 -11.800 1.00 97.44 288 TRP A CA 1
ATOM 2237 C C . TRP A 1 288 ? 9.240 11.923 -11.743 1.00 97.44 288 TRP A C 1
ATOM 2239 O O . TRP A 1 288 ? 10.253 11.552 -12.353 1.00 97.44 288 TRP A O 1
ATOM 2249 N N . GLN A 1 289 ? 9.205 13.038 -11.032 1.00 95.50 289 GLN A N 1
ATOM 2250 C CA . GLN A 1 289 ? 10.356 13.876 -10.760 1.00 95.50 289 GLN A CA 1
ATOM 2251 C C . GLN A 1 289 ? 10.078 14.718 -9.522 1.00 95.50 289 GLN A C 1
ATOM 2253 O O . GLN A 1 289 ? 9.029 15.344 -9.394 1.00 95.50 289 GLN A O 1
ATOM 2258 N N . ASN A 1 290 ? 11.069 14.828 -8.647 1.00 92.12 290 ASN A N 1
ATOM 2259 C CA . ASN A 1 290 ? 10.976 15.716 -7.501 1.00 92.12 290 ASN A CA 1
ATOM 2260 C C . ASN A 1 290 ? 10.673 17.153 -7.960 1.00 92.12 290 ASN A C 1
ATOM 2262 O O . ASN A 1 290 ? 11.478 17.815 -8.625 1.00 92.12 290 ASN A O 1
ATOM 2266 N N . GLY A 1 291 ? 9.486 17.624 -7.589 1.00 87.75 291 GLY A N 1
ATOM 2267 C CA . GLY A 1 291 ? 8.941 18.916 -7.973 1.00 87.75 291 GLY A CA 1
ATOM 2268 C C . GLY A 1 291 ? 8.593 19.732 -6.742 1.00 87.75 291 GLY A C 1
ATOM 2269 O O . GLY A 1 291 ? 9.459 20.117 -5.951 1.00 87.75 291 GLY A O 1
ATOM 2270 N N . THR A 1 292 ? 7.307 20.028 -6.574 1.00 87.19 292 THR A N 1
ATOM 2271 C CA . THR A 1 292 ? 6.833 20.683 -5.340 1.00 87.19 292 THR A CA 1
ATOM 2272 C C . THR A 1 292 ? 6.759 19.717 -4.155 1.00 87.19 292 THR A C 1
ATOM 2274 O O . THR A 1 292 ? 6.644 20.151 -3.002 1.00 87.19 292 THR A O 1
ATOM 2277 N N . MET A 1 293 ? 6.846 18.421 -4.448 1.00 90.19 293 MET A N 1
ATOM 2278 C CA . MET A 1 293 ? 6.847 17.305 -3.515 1.00 90.19 293 MET A CA 1
ATOM 2279 C C . MET A 1 293 ? 7.907 16.277 -3.928 1.00 90.19 293 MET A C 1
ATOM 2281 O O . MET A 1 293 ? 8.372 16.276 -5.068 1.00 90.19 293 MET A O 1
ATOM 2285 N N . GLU A 1 294 ? 8.3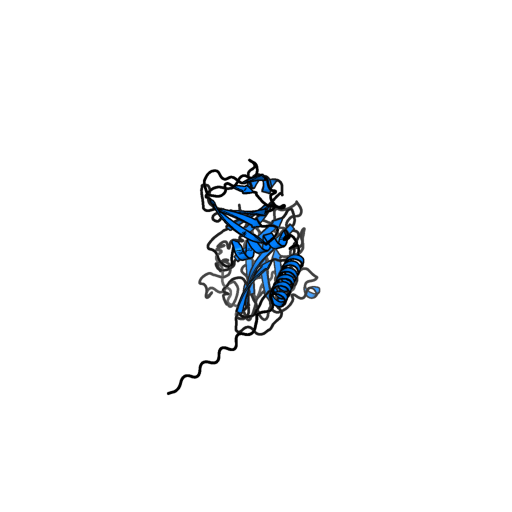32 15.460 -2.964 1.00 94.00 294 GLU A N 1
ATOM 2286 C CA . GLU A 1 294 ? 9.197 14.309 -3.221 1.00 94.00 294 GLU A CA 1
ATOM 2287 C C . GLU A 1 294 ? 8.334 13.181 -3.773 1.00 94.00 294 GLU A C 1
ATOM 2289 O O . GLU A 1 294 ? 7.378 12.770 -3.121 1.00 94.00 294 GLU A O 1
ATOM 2294 N N . GLU A 1 295 ? 8.653 12.725 -4.978 1.00 95.88 295 GLU A N 1
ATOM 2295 C CA . GLU A 1 295 ? 7.844 11.735 -5.688 1.00 95.88 295 GLU A CA 1
ATOM 2296 C C . GLU A 1 295 ? 8.427 10.333 -5.546 1.00 95.88 295 GLU A C 1
ATOM 2298 O O . GLU A 1 295 ? 7.673 9.369 -5.553 1.00 95.88 295 GLU A O 1
ATOM 2303 N N . TRP A 1 296 ? 9.736 10.204 -5.297 1.00 97.88 296 TRP A N 1
ATOM 2304 C CA . TRP A 1 296 ? 10.367 8.945 -4.892 1.00 97.88 296 TRP A CA 1
ATOM 2305 C C . TRP A 1 296 ? 10.200 8.709 -3.390 1.00 97.88 296 TRP A C 1
ATOM 2307 O O . TRP A 1 296 ? 11.118 8.872 -2.591 1.00 97.88 296 TRP A O 1
ATOM 2317 N N . VAL A 1 297 ? 8.975 8.359 -3.005 1.00 97.12 297 VAL A N 1
ATOM 2318 C CA . VAL A 1 297 ? 8.528 8.362 -1.607 1.00 97.12 297 VAL A CA 1
ATOM 2319 C C . VAL A 1 297 ? 9.084 7.214 -0.766 1.00 97.12 297 VAL A C 1
ATOM 2321 O O . VAL A 1 297 ? 9.219 7.368 0.447 1.00 97.12 297 VAL A O 1
ATOM 2324 N N . ILE A 1 298 ? 9.428 6.078 -1.383 1.00 98.38 298 ILE A N 1
ATOM 2325 C CA . ILE A 1 298 ? 10.086 4.943 -0.720 1.00 98.38 298 ILE A CA 1
ATOM 2326 C C . ILE A 1 298 ? 11.345 4.579 -1.499 1.00 98.38 298 ILE A C 1
ATOM 2328 O O . ILE A 1 298 ? 11.275 4.207 -2.671 1.00 98.38 298 ILE A O 1
ATOM 2332 N N . VAL A 1 299 ? 12.491 4.651 -0.821 1.00 98.38 299 VAL A N 1
ATOM 2333 C CA . VAL A 1 299 ? 13.820 4.454 -1.410 1.00 98.38 299 VAL A CA 1
ATOM 2334 C C . VAL A 1 299 ? 14.450 3.185 -0.853 1.00 98.38 299 VAL A C 1
ATOM 2336 O O . VAL A 1 299 ? 14.779 3.124 0.332 1.00 98.38 299 VAL A O 1
ATOM 2339 N N . ASN A 1 300 ? 14.650 2.189 -1.718 1.00 98.62 300 ASN A N 1
ATOM 2340 C CA . ASN A 1 300 ? 15.390 0.957 -1.437 1.00 98.62 300 ASN A CA 1
ATOM 2341 C C . ASN A 1 300 ? 15.024 0.308 -0.087 1.00 98.62 300 ASN A C 1
ATOM 2343 O O . ASN A 1 300 ? 15.904 -0.109 0.674 1.00 98.62 300 ASN A O 1
ATOM 2347 N N . LEU A 1 301 ? 13.727 0.221 0.223 1.00 98.62 301 LEU A N 1
ATOM 2348 C CA . LEU A 1 301 ? 13.247 -0.389 1.459 1.00 98.62 301 LEU A CA 1
ATOM 2349 C C . LEU A 1 301 ? 13.581 -1.880 1.444 1.00 98.62 301 LEU A C 1
ATOM 2351 O O . LEU A 1 301 ? 12.973 -2.640 0.700 1.00 98.62 301 LEU A O 1
ATOM 2355 N N . ASN A 1 302 ? 14.542 -2.301 2.265 1.00 98.50 302 ASN A N 1
ATOM 2356 C CA . ASN A 1 302 ? 14.878 -3.712 2.415 1.00 98.50 302 ASN A CA 1
ATOM 2357 C C . ASN A 1 302 ? 13.778 -4.430 3.208 1.00 98.50 302 ASN A C 1
ATOM 2359 O O . ASN A 1 302 ? 13.558 -4.101 4.373 1.00 98.50 302 ASN A O 1
ATOM 2363 N N . ILE A 1 303 ? 13.141 -5.423 2.588 1.00 97.88 303 ILE A N 1
ATOM 2364 C CA . ILE A 1 303 ? 12.045 -6.212 3.176 1.00 97.88 303 ILE A CA 1
ATOM 2365 C C . ILE A 1 303 ? 12.439 -7.670 3.452 1.00 97.88 303 ILE A C 1
ATOM 2367 O O . ILE A 1 303 ? 11.593 -8.496 3.778 1.00 97.88 303 ILE A O 1
ATOM 2371 N N . THR A 1 304 ? 13.721 -8.012 3.317 1.00 96.00 304 THR A N 1
ATOM 2372 C CA . THR A 1 304 ? 14.210 -9.404 3.365 1.00 96.00 304 THR A CA 1
ATOM 2373 C C . THR A 1 304 ? 13.901 -10.095 4.688 1.00 96.00 304 THR A C 1
ATOM 2375 O O . THR A 1 304 ? 13.573 -11.273 4.701 1.00 96.00 304 THR A O 1
ATOM 2378 N N . ASP A 1 305 ? 13.954 -9.362 5.801 1.00 95.94 305 ASP A N 1
ATOM 2379 C CA . ASP A 1 305 ? 13.639 -9.915 7.122 1.00 95.94 305 ASP A CA 1
ATOM 2380 C C . ASP A 1 305 ? 12.120 -10.058 7.357 1.00 95.94 305 ASP A C 1
ATOM 2382 O O . ASP A 1 305 ? 11.700 -10.691 8.327 1.00 95.94 305 ASP A O 1
ATOM 2386 N N . ASN A 1 306 ? 11.293 -9.471 6.485 1.00 94.25 306 ASN A N 1
ATOM 2387 C CA . ASN A 1 306 ? 9.832 -9.508 6.554 1.00 94.25 306 ASN A CA 1
ATOM 2388 C C . ASN A 1 306 ? 9.231 -10.606 5.668 1.00 94.25 306 ASN A C 1
ATOM 2390 O O . ASN A 1 306 ? 8.143 -11.100 5.959 1.00 94.25 306 ASN A O 1
ATOM 2394 N N . VAL A 1 307 ? 9.924 -11.005 4.603 1.00 94.56 307 VAL A N 1
ATOM 2395 C CA . VAL A 1 307 ? 9.438 -12.015 3.657 1.00 94.56 307 VAL A CA 1
ATOM 2396 C C . VAL A 1 307 ? 10.195 -13.326 3.812 1.00 94.56 307 VAL A C 1
ATOM 2398 O O . VAL A 1 307 ? 11.381 -13.359 4.125 1.00 94.56 307 VAL A O 1
ATOM 2401 N N . SER A 1 308 ? 9.508 -14.443 3.606 1.00 95.69 308 SER A N 1
ATOM 2402 C CA . SER A 1 308 ? 10.116 -15.770 3.607 1.00 95.69 308 SER A CA 1
ATOM 2403 C C . SER A 1 308 ? 9.792 -16.498 2.309 1.00 95.69 308 SER A C 1
ATOM 2405 O O . SER A 1 308 ? 8.732 -16.321 1.720 1.00 95.69 308 SER A O 1
ATOM 2407 N N . ILE A 1 309 ? 10.713 -17.348 1.858 1.00 97.00 309 ILE A N 1
ATOM 2408 C CA . ILE A 1 309 ? 10.490 -18.190 0.679 1.00 97.00 309 ILE A CA 1
ATOM 2409 C C . ILE A 1 309 ? 9.232 -19.045 0.892 1.00 97.00 309 ILE A C 1
ATOM 2411 O O . ILE A 1 309 ? 9.115 -19.752 1.897 1.00 97.00 309 ILE A O 1
ATOM 2415 N N . GLY A 1 310 ? 8.312 -19.005 -0.072 1.00 95.69 310 GLY A N 1
ATOM 2416 C CA . GLY A 1 310 ? 7.049 -19.737 -0.051 1.00 95.69 310 GLY A CA 1
ATOM 2417 C C . GLY A 1 310 ? 5.956 -19.118 0.820 1.00 95.69 310 GLY A C 1
ATOM 2418 O O . GLY A 1 310 ? 5.009 -19.826 1.170 1.00 95.69 310 GLY A O 1
ATOM 2419 N N . THR A 1 311 ? 6.082 -17.844 1.198 1.00 94.12 311 THR A N 1
ATOM 2420 C CA . THR A 1 311 ? 5.061 -17.117 1.963 1.00 94.12 311 THR A CA 1
ATOM 2421 C C . THR A 1 311 ? 4.559 -15.894 1.211 1.00 94.12 311 THR A C 1
ATOM 2423 O O . THR A 1 311 ? 5.306 -15.279 0.451 1.00 94.12 311 THR A O 1
ATOM 2426 N N . THR A 1 312 ? 3.325 -15.508 1.520 1.00 92.81 312 THR A N 1
ATOM 2427 C CA . THR A 1 312 ? 2.801 -14.166 1.263 1.00 92.81 312 THR A CA 1
ATOM 2428 C C . THR A 1 312 ? 2.810 -13.398 2.577 1.00 92.81 312 THR A C 1
ATOM 2430 O O . THR A 1 312 ? 2.276 -13.896 3.572 1.00 92.81 312 THR A O 1
ATOM 2433 N N . THR A 1 313 ? 3.413 -12.214 2.586 1.00 92.81 313 THR A N 1
ATOM 2434 C CA . THR A 1 313 ? 3.457 -11.332 3.757 1.00 92.81 313 THR A CA 1
ATOM 2435 C C . THR A 1 313 ? 2.991 -9.939 3.363 1.00 92.81 313 THR A C 1
ATOM 2437 O O . THR A 1 313 ? 3.432 -9.418 2.343 1.00 92.81 313 THR A O 1
ATOM 2440 N N . THR A 1 314 ? 2.160 -9.305 4.189 1.00 93.31 314 THR A N 1
ATOM 2441 C CA . THR A 1 314 ? 1.854 -7.883 4.025 1.00 93.31 314 THR A CA 1
ATOM 2442 C C . THR A 1 314 ? 3.025 -7.032 4.512 1.00 93.31 314 THR A C 1
ATOM 2444 O O . THR A 1 314 ? 3.499 -7.173 5.639 1.00 93.31 314 THR A O 1
ATOM 2447 N N . ILE A 1 315 ? 3.487 -6.121 3.668 1.00 95.12 315 ILE A N 1
ATOM 2448 C CA . ILE A 1 315 ? 4.503 -5.124 3.984 1.00 95.12 315 ILE A CA 1
ATOM 2449 C C . ILE A 1 315 ? 3.811 -3.791 4.226 1.00 95.12 315 ILE A C 1
ATOM 2451 O O . ILE A 1 315 ? 3.005 -3.363 3.409 1.00 95.12 315 ILE A O 1
ATOM 2455 N N . ILE A 1 316 ? 4.164 -3.110 5.320 1.00 95.94 316 ILE A N 1
ATOM 2456 C CA . ILE A 1 316 ? 3.750 -1.728 5.591 1.00 95.94 316 ILE A CA 1
ATOM 2457 C C . ILE A 1 316 ? 4.986 -0.834 5.540 1.00 95.94 316 ILE A C 1
ATOM 2459 O O . ILE A 1 316 ? 5.959 -1.048 6.266 1.00 95.94 316 ILE A O 1
ATOM 2463 N N . THR A 1 317 ? 4.963 0.178 4.679 1.00 97.62 317 THR A N 1
ATOM 2464 C CA . THR A 1 317 ? 6.114 1.060 4.472 1.00 97.62 317 THR A CA 1
ATOM 2465 C C . THR A 1 317 ? 6.313 2.036 5.637 1.00 97.62 317 THR A C 1
ATOM 2467 O O . THR A 1 317 ? 5.373 2.346 6.380 1.00 97.62 317 THR A O 1
ATOM 2470 N N . PRO A 1 318 ? 7.516 2.627 5.771 1.00 97.31 318 PRO A N 1
ATOM 2471 C CA . PRO A 1 318 ? 7.692 3.849 6.544 1.00 97.31 318 PRO A CA 1
ATOM 2472 C C . PRO A 1 318 ? 6.752 4.971 6.081 1.00 97.31 318 PRO A C 1
ATOM 2474 O O . PRO A 1 318 ? 6.263 4.975 4.948 1.00 97.31 318 PRO A O 1
ATOM 2477 N N . GLY A 1 319 ? 6.517 5.934 6.975 1.00 96.19 319 GLY A N 1
ATOM 2478 C CA . GLY A 1 319 ? 5.715 7.115 6.671 1.00 96.19 319 GLY A CA 1
ATOM 2479 C C . GLY A 1 319 ? 6.445 8.097 5.755 1.00 96.19 319 GLY A C 1
ATOM 2480 O O . GLY A 1 319 ? 7.609 8.411 6.001 1.00 96.19 319 GLY A O 1
ATOM 2481 N N . PHE A 1 320 ? 5.739 8.631 4.763 1.00 95.69 320 PHE A N 1
ATOM 2482 C CA . PHE A 1 320 ? 6.205 9.681 3.857 1.00 95.69 320 PHE A CA 1
ATOM 2483 C C . PHE A 1 320 ? 5.216 10.853 3.815 1.00 95.69 320 PHE A C 1
ATOM 2485 O O . PHE A 1 320 ? 4.091 10.761 4.312 1.00 95.69 320 PHE A O 1
ATOM 2492 N N . THR A 1 321 ? 5.640 11.992 3.263 1.00 93.62 321 THR A N 1
ATOM 2493 C CA . THR A 1 321 ? 4.769 13.172 3.148 1.00 93.62 321 THR A CA 1
ATOM 2494 C C . THR A 1 321 ? 3.771 12.961 2.016 1.00 93.62 321 THR A C 1
ATOM 2496 O O . THR A 1 321 ? 4.155 12.934 0.855 1.00 93.62 321 THR A O 1
ATOM 2499 N N . TRP A 1 322 ? 2.489 12.853 2.357 1.00 90.69 322 TRP A N 1
ATOM 2500 C CA . TRP A 1 322 ? 1.402 12.665 1.395 1.00 90.69 322 TRP A CA 1
ATOM 2501 C C . TRP A 1 322 ? 0.876 13.989 0.854 1.00 90.69 322 TRP A C 1
ATOM 2503 O O . TRP A 1 322 ? 0.569 14.117 -0.322 1.00 90.69 322 TRP A O 1
ATOM 2513 N N . TRP A 1 323 ? 0.761 14.999 1.718 1.00 87.06 323 TRP A N 1
ATOM 2514 C CA . TRP A 1 323 ? 0.136 16.266 1.359 1.00 87.06 323 TRP A CA 1
ATOM 2515 C C . TRP A 1 323 ? 0.830 17.442 2.033 1.00 87.06 323 TRP A C 1
ATOM 2517 O O . TRP A 1 323 ? 1.016 17.456 3.248 1.00 87.06 323 TRP A O 1
ATOM 2527 N N . ASN A 1 324 ? 1.176 18.465 1.250 1.00 85.31 324 ASN A N 1
ATOM 2528 C CA . ASN A 1 324 ? 1.805 19.692 1.749 1.00 85.31 324 ASN A CA 1
ATOM 2529 C C . ASN A 1 324 ? 0.835 20.888 1.864 1.00 85.31 324 ASN A C 1
ATOM 2531 O O . ASN A 1 324 ? 1.271 21.999 2.167 1.00 85.31 324 ASN A O 1
ATOM 2535 N N . GLY A 1 325 ? -0.461 20.694 1.591 1.00 81.12 325 GLY A N 1
ATOM 2536 C CA . GLY A 1 325 ? -1.461 21.767 1.586 1.00 81.12 325 GLY A CA 1
ATOM 2537 C C . GLY A 1 325 ? -1.781 22.372 0.213 1.00 81.12 325 GLY A C 1
ATOM 2538 O O . GLY A 1 325 ? -2.747 23.125 0.115 1.00 81.12 325 GLY A O 1
ATOM 2539 N N . SER A 1 326 ? -1.005 22.072 -0.837 1.00 78.12 326 SER A N 1
ATOM 2540 C CA . SER A 1 326 ? -1.087 22.796 -2.123 1.00 78.12 326 SER A CA 1
ATOM 2541 C C . SER A 1 326 ? -1.911 22.079 -3.193 1.00 78.12 326 SER A C 1
ATOM 2543 O O . SER A 1 326 ? -2.739 22.710 -3.846 1.00 78.12 326 SER A O 1
ATOM 2545 N N . VAL A 1 327 ? -1.703 20.773 -3.363 1.00 73.12 327 VAL A N 1
ATOM 2546 C CA . VAL A 1 327 ? -2.383 19.927 -4.358 1.00 73.12 327 VAL A CA 1
ATOM 2547 C C . VAL A 1 327 ? -2.899 18.694 -3.631 1.00 73.12 327 VAL A C 1
ATOM 2549 O O . VAL A 1 327 ? -2.172 18.135 -2.818 1.00 73.12 327 VAL A O 1
ATOM 2552 N N . ASN A 1 328 ? -4.161 18.316 -3.843 1.00 80.38 328 ASN A N 1
ATOM 2553 C CA . ASN A 1 328 ? -4.651 17.036 -3.338 1.00 80.38 328 ASN A CA 1
ATOM 2554 C C . ASN A 1 328 ? -4.030 15.940 -4.222 1.00 80.38 328 ASN A C 1
ATOM 2556 O O . ASN A 1 328 ? -4.320 15.958 -5.418 1.00 80.38 328 ASN A O 1
ATOM 2560 N N . PRO A 1 329 ? -3.204 15.028 -3.683 1.00 80.19 329 PRO A N 1
ATOM 2561 C CA . PRO A 1 329 ? -2.460 14.009 -4.443 1.00 80.19 329 PRO A CA 1
ATOM 2562 C C . PRO A 1 329 ? -3.358 12.874 -4.971 1.00 80.19 329 PRO A C 1
ATOM 2564 O O . PRO A 1 329 ? -2.970 11.712 -5.012 1.00 80.19 329 PRO A O 1
ATOM 2567 N N . SER A 1 330 ? -4.618 13.171 -5.289 1.00 86.38 330 SER A N 1
ATOM 2568 C CA . SER A 1 330 ? -5.537 12.205 -5.863 1.00 86.38 330 SER A CA 1
ATOM 2569 C C . SER A 1 330 ? -6.432 12.847 -6.928 1.00 86.38 330 SER A C 1
ATOM 2571 O O . SER A 1 330 ? -6.991 13.924 -6.683 1.00 86.38 330 SER A O 1
ATOM 2573 N N . PRO A 1 331 ? -6.599 12.197 -8.095 1.00 88.44 331 PRO A N 1
ATOM 2574 C CA . PRO A 1 331 ? -5.949 10.941 -8.491 1.00 88.44 331 PRO A CA 1
ATOM 2575 C C . PRO A 1 331 ? -4.460 11.117 -8.828 1.00 88.44 331 PRO A C 1
ATOM 2577 O O . PRO A 1 331 ? -4.091 12.175 -9.319 1.00 88.44 331 PRO A O 1
ATOM 2580 N N . SER A 1 332 ? -3.618 10.109 -8.608 1.00 91.50 332 SER A N 1
ATOM 2581 C CA . SER A 1 332 ? -2.185 10.173 -8.951 1.00 91.50 332 SER A CA 1
ATOM 2582 C C . SER A 1 332 ? -1.683 8.840 -9.491 1.00 91.50 332 SER A C 1
ATOM 2584 O O . SER A 1 332 ? -2.117 7.787 -9.034 1.00 91.50 332 SER A O 1
ATOM 2586 N N . TRP A 1 333 ? -0.758 8.888 -10.448 1.00 93.06 333 TRP A N 1
ATOM 2587 C CA . TRP A 1 333 ? -0.047 7.696 -10.909 1.00 93.06 333 TRP A CA 1
ATOM 2588 C C . TRP A 1 333 ? 1.050 7.306 -9.927 1.00 93.06 333 TRP A C 1
ATOM 2590 O O . TRP A 1 333 ? 1.859 8.146 -9.516 1.00 93.06 333 TRP A O 1
ATOM 2600 N N . MET A 1 334 ? 1.081 6.027 -9.576 1.00 94.06 334 MET A N 1
ATOM 2601 C CA . MET A 1 334 ? 2.061 5.435 -8.680 1.00 94.06 334 MET A CA 1
ATOM 2602 C C . MET A 1 334 ? 2.759 4.266 -9.361 1.00 94.06 334 MET A C 1
ATOM 2604 O O . MET A 1 334 ? 2.101 3.535 -10.083 1.00 94.06 334 MET A O 1
ATOM 2608 N N . ARG A 1 335 ? 4.050 4.079 -9.075 1.00 95.62 335 ARG A N 1
ATOM 2609 C CA . ARG A 1 335 ? 4.811 2.868 -9.396 1.00 95.62 335 ARG A CA 1
ATOM 2610 C C . ARG A 1 335 ? 5.297 2.206 -8.127 1.00 95.62 335 ARG A C 1
ATOM 2612 O O . ARG A 1 335 ? 5.851 2.898 -7.271 1.00 95.62 335 ARG A O 1
ATOM 2619 N N . VAL A 1 336 ? 5.194 0.889 -8.047 1.00 96.62 336 VAL A N 1
ATOM 2620 C CA . VAL A 1 336 ? 5.850 0.064 -7.036 1.00 96.62 336 VAL A CA 1
ATOM 2621 C C . VAL A 1 336 ? 6.788 -0.907 -7.738 1.00 96.62 336 VAL A C 1
ATOM 2623 O O . VAL A 1 336 ? 6.382 -1.711 -8.560 1.00 96.62 336 VAL A O 1
ATOM 2626 N N . LEU A 1 337 ? 8.074 -0.821 -7.414 1.00 98.06 337 LEU A N 1
ATOM 2627 C CA . LEU A 1 337 ? 9.084 -1.764 -7.880 1.00 98.06 337 LEU A CA 1
ATOM 2628 C C . LEU A 1 337 ? 9.469 -2.675 -6.723 1.00 98.06 337 LEU A C 1
ATOM 2630 O O . LEU A 1 337 ? 10.094 -2.212 -5.763 1.00 98.06 337 LEU A O 1
ATOM 2634 N N . LEU A 1 338 ? 9.182 -3.964 -6.866 1.00 98.31 338 LEU A N 1
ATOM 2635 C CA . LEU A 1 338 ? 9.792 -5.030 -6.087 1.00 98.31 338 LEU A CA 1
ATOM 2636 C C . LEU A 1 338 ? 10.997 -5.562 -6.861 1.00 98.31 338 LEU A C 1
ATOM 2638 O O . LEU A 1 338 ? 10.880 -5.975 -8.009 1.00 98.31 338 LEU A O 1
ATOM 2642 N N . SER A 1 339 ? 12.177 -5.572 -6.248 1.00 98.44 339 SER A N 1
ATOM 2643 C CA . SER A 1 339 ? 13.388 -6.009 -6.940 1.00 98.44 339 SER A CA 1
ATOM 2644 C C . SER A 1 339 ? 14.392 -6.677 -6.019 1.00 98.44 339 SER A C 1
ATOM 2646 O O . SER A 1 339 ? 14.506 -6.341 -4.840 1.00 98.44 339 SER A O 1
ATOM 2648 N N . ASN A 1 340 ? 15.178 -7.600 -6.568 1.00 98.25 340 ASN A N 1
ATOM 2649 C CA . ASN A 1 340 ? 16.323 -8.178 -5.870 1.00 98.25 340 ASN A CA 1
ATOM 2650 C C . ASN A 1 340 ? 17.581 -7.280 -5.878 1.00 98.25 340 ASN A C 1
ATOM 2652 O O . ASN A 1 340 ? 18.646 -7.683 -5.400 1.00 98.25 340 ASN A O 1
ATOM 2656 N N . GLU A 1 341 ? 17.489 -6.072 -6.435 1.00 98.19 341 GLU A N 1
ATOM 2657 C CA . GLU A 1 341 ? 18.567 -5.089 -6.464 1.00 98.19 341 GLU A CA 1
ATOM 2658 C C . GLU A 1 341 ? 18.076 -3.679 -6.120 1.00 98.19 341 GLU A C 1
ATOM 2660 O O . GLU A 1 341 ? 16.923 -3.315 -6.339 1.00 98.19 341 GLU A O 1
ATOM 2665 N N . THR A 1 342 ? 18.976 -2.862 -5.574 1.00 98.44 342 THR A N 1
ATOM 2666 C CA . THR A 1 342 ? 18.688 -1.459 -5.266 1.00 98.44 342 THR A CA 1
ATOM 2667 C C . THR A 1 342 ? 18.661 -0.604 -6.527 1.00 98.44 342 THR A C 1
ATOM 2669 O O . THR A 1 342 ? 19.547 -0.727 -7.379 1.00 98.44 342 THR A O 1
ATOM 2672 N N . VAL A 1 343 ? 17.768 0.380 -6.571 1.00 98.56 343 VAL A N 1
ATOM 2673 C CA . VAL A 1 343 ? 17.860 1.500 -7.511 1.00 98.56 343 VAL A CA 1
ATOM 2674 C C . VAL A 1 343 ? 19.092 2.340 -7.160 1.00 98.56 343 VAL A C 1
ATOM 2676 O O . VAL A 1 343 ? 19.304 2.723 -6.008 1.00 98.56 343 VAL A O 1
ATOM 2679 N N . ASN A 1 344 ? 19.933 2.637 -8.155 1.00 98.25 344 ASN A N 1
ATOM 2680 C CA . ASN A 1 344 ? 21.172 3.390 -7.956 1.00 98.25 344 ASN A CA 1
ATOM 2681 C C . ASN A 1 344 ? 20.897 4.887 -7.740 1.00 98.25 344 ASN A C 1
ATOM 2683 O O . ASN A 1 344 ? 20.920 5.679 -8.681 1.00 98.25 344 ASN A O 1
ATOM 2687 N N . GLU A 1 345 ? 20.701 5.276 -6.483 1.00 97.69 345 GLU A N 1
ATOM 2688 C CA . GLU A 1 345 ? 20.414 6.653 -6.061 1.00 97.69 345 GLU A CA 1
ATOM 2689 C C . GLU A 1 345 ? 21.369 7.691 -6.671 1.00 97.69 345 GLU A C 1
ATOM 2691 O O . GLU A 1 345 ? 20.936 8.729 -7.168 1.00 97.69 345 GLU A O 1
ATOM 2696 N N . THR A 1 346 ? 22.675 7.401 -6.719 1.00 97.75 346 THR A N 1
ATOM 2697 C CA . THR A 1 346 ? 23.666 8.348 -7.261 1.00 97.75 346 THR A CA 1
ATOM 2698 C C . THR A 1 346 ? 23.510 8.547 -8.767 1.00 97.75 346 THR A C 1
ATOM 2700 O O . THR A 1 346 ? 23.680 9.664 -9.251 1.00 97.75 346 THR A O 1
ATOM 2703 N N . PHE A 1 347 ? 23.188 7.490 -9.515 1.00 98.12 347 PHE A N 1
ATOM 2704 C CA . PHE A 1 347 ? 22.937 7.593 -10.953 1.00 98.12 347 PHE A CA 1
ATOM 2705 C C . PHE A 1 347 ? 21.712 8.472 -11.245 1.00 98.12 347 PHE A C 1
ATOM 2707 O O . PHE A 1 347 ? 21.764 9.302 -12.152 1.00 98.12 347 PHE A O 1
ATOM 2714 N N . TYR A 1 348 ? 20.667 8.345 -10.424 1.00 97.50 348 TYR A N 1
ATOM 2715 C CA . TYR A 1 348 ? 19.423 9.109 -10.538 1.00 97.50 348 TYR A CA 1
ATOM 2716 C C . TYR A 1 348 ? 19.437 10.459 -9.801 1.00 97.50 348 TYR A C 1
ATOM 2718 O O . TYR A 1 348 ? 18.406 11.108 -9.691 1.00 97.50 348 TYR A O 1
ATOM 2726 N N . ASN A 1 349 ? 20.582 10.917 -9.281 1.00 96.75 349 ASN A N 1
ATOM 2727 C CA . ASN A 1 349 ? 20.681 12.138 -8.466 1.00 96.75 349 ASN A CA 1
ATOM 2728 C C . ASN A 1 349 ? 19.690 12.192 -7.276 1.00 96.75 349 ASN A C 1
ATOM 2730 O O . ASN A 1 349 ? 19.235 13.275 -6.909 1.00 96.75 349 ASN A O 1
ATOM 2734 N N . ASN A 1 350 ? 19.391 11.042 -6.661 1.00 96.62 350 ASN A N 1
ATOM 2735 C CA . ASN A 1 350 ? 18.375 10.857 -5.612 1.00 96.62 350 ASN A CA 1
ATOM 2736 C C . ASN A 1 350 ? 16.946 11.228 -6.057 1.00 96.62 350 ASN A C 1
ATOM 2738 O O . ASN A 1 350 ? 16.154 11.734 -5.269 1.00 96.62 350 ASN A O 1
ATOM 2742 N N . ASP A 1 351 ? 16.641 11.029 -7.335 1.00 97.06 351 ASP A N 1
ATOM 2743 C CA . ASP A 1 351 ? 15.371 11.398 -7.954 1.00 97.06 351 ASP A CA 1
ATOM 2744 C C . ASP A 1 351 ? 15.080 10.418 -9.102 1.00 97.06 351 ASP A C 1
ATOM 2746 O O . ASP A 1 351 ? 15.230 10.737 -10.284 1.00 97.06 351 ASP A O 1
ATOM 2750 N N . TRP A 1 352 ? 14.794 9.164 -8.740 1.00 98.38 352 TRP A N 1
ATOM 2751 C CA . TRP A 1 352 ? 14.479 8.112 -9.702 1.00 98.38 352 TRP A CA 1
ATOM 2752 C C . TRP A 1 352 ? 13.233 8.491 -10.502 1.00 98.38 352 TRP A C 1
ATOM 2754 O O . TRP A 1 352 ? 12.228 8.898 -9.940 1.00 98.38 352 TRP A O 1
ATOM 2764 N N . ASP A 1 353 ? 13.302 8.373 -11.826 1.00 97.88 353 ASP A N 1
ATOM 2765 C CA . ASP A 1 353 ? 12.206 8.725 -12.735 1.00 97.88 353 ASP A CA 1
ATOM 2766 C C . ASP A 1 353 ? 11.332 7.525 -13.110 1.00 97.88 353 ASP A C 1
ATOM 2768 O O . ASP A 1 353 ? 10.529 7.624 -14.027 1.00 97.88 353 ASP A O 1
ATOM 2772 N N . GLY A 1 354 ? 11.529 6.374 -12.465 1.00 97.69 354 GLY A N 1
ATOM 2773 C CA . GLY A 1 354 ? 10.813 5.139 -12.771 1.00 97.69 354 GLY A CA 1
ATOM 2774 C C . GLY A 1 354 ? 11.452 4.307 -13.876 1.00 97.69 354 GLY A C 1
ATOM 2775 O O . GLY A 1 354 ? 10.968 3.223 -14.144 1.00 97.69 354 GLY A O 1
ATOM 2776 N N . SER A 1 355 ? 12.539 4.739 -14.518 1.00 98.12 355 SER A N 1
ATOM 2777 C CA . SER A 1 355 ? 13.193 3.971 -15.593 1.00 98.12 355 SER A CA 1
ATOM 2778 C C . SER A 1 355 ? 14.208 2.945 -15.063 1.00 98.12 355 SER A C 1
ATOM 2780 O O . SER A 1 355 ? 14.791 3.154 -14.001 1.00 98.12 355 SER A O 1
ATOM 2782 N N . GLY A 1 356 ? 14.503 1.859 -15.786 1.00 97.50 356 GLY A N 1
ATOM 2783 C CA . GLY A 1 356 ? 15.533 0.893 -15.365 1.00 97.50 356 GLY A CA 1
ATOM 2784 C C . GLY A 1 356 ? 15.371 -0.515 -15.938 1.00 97.50 356 GLY A C 1
ATOM 2785 O O . GLY A 1 356 ? 14.408 -0.812 -16.626 1.00 97.50 356 GLY A O 1
ATOM 2786 N N . ASN A 1 357 ? 16.328 -1.405 -15.666 1.00 97.00 357 ASN A N 1
ATOM 2787 C CA . ASN A 1 357 ? 16.153 -2.843 -15.901 1.00 97.00 357 ASN A CA 1
ATOM 2788 C C . ASN A 1 357 ? 16.536 -3.583 -14.634 1.00 97.00 357 ASN A C 1
ATOM 2790 O O . ASN A 1 357 ? 17.629 -3.337 -14.119 1.00 97.00 357 ASN A O 1
ATOM 2794 N N . PHE A 1 358 ? 15.685 -4.514 -14.221 1.00 97.94 358 PHE A N 1
ATOM 2795 C CA . PHE A 1 358 ? 15.869 -5.268 -12.997 1.00 97.94 358 PHE A CA 1
ATOM 2796 C C . PHE A 1 358 ? 15.912 -6.770 -13.252 1.00 97.94 358 PHE A C 1
ATOM 2798 O O . PHE A 1 358 ? 15.251 -7.300 -14.152 1.00 97.94 358 PHE A O 1
ATOM 2805 N N . SER A 1 359 ? 16.747 -7.480 -12.497 1.00 97.56 359 SER A N 1
ATOM 2806 C CA . SER A 1 359 ? 16.990 -8.898 -12.773 1.00 97.56 359 SER A CA 1
ATOM 2807 C C . SER A 1 359 ? 15.852 -9.815 -12.313 1.00 97.56 359 SER A C 1
ATOM 2809 O O . SER A 1 359 ? 15.596 -10.823 -12.976 1.00 97.56 359 SER A O 1
ATOM 2811 N N . SER A 1 360 ? 15.175 -9.483 -11.208 1.00 97.31 360 SER A N 1
ATOM 2812 C CA . SER A 1 360 ? 14.103 -10.296 -10.629 1.00 97.31 360 SER A CA 1
ATOM 2813 C C . SER A 1 360 ? 13.194 -9.503 -9.686 1.00 97.31 360 SER A C 1
ATOM 2815 O O . SER A 1 360 ? 13.696 -8.608 -9.011 1.00 97.31 360 SER A O 1
ATOM 2817 N N . GLY A 1 361 ? 11.908 -9.869 -9.621 1.00 96.50 361 GLY A N 1
ATOM 2818 C CA . GLY A 1 361 ? 10.841 -9.117 -8.946 1.00 96.50 361 GLY A CA 1
ATOM 2819 C C . GLY A 1 361 ? 9.734 -8.712 -9.929 1.00 96.50 361 GLY A C 1
ATOM 2820 O O . GLY A 1 361 ? 9.513 -9.448 -10.891 1.00 96.50 361 GLY A O 1
ATOM 2821 N N . GLU A 1 362 ? 9.135 -7.539 -9.728 1.00 95.25 362 GLU A N 1
ATOM 2822 C CA . GLU A 1 362 ? 7.984 -7.015 -10.486 1.00 95.25 362 GLU A CA 1
ATOM 2823 C C . GLU A 1 362 ? 7.918 -5.474 -10.430 1.00 95.25 362 GLU A C 1
ATOM 2825 O O . GLU A 1 362 ? 8.474 -4.852 -9.513 1.00 95.25 362 GLU A O 1
ATOM 2830 N N . VAL A 1 363 ? 7.285 -4.857 -11.425 1.00 94.31 363 VAL A N 1
ATOM 2831 C CA . VAL A 1 363 ? 6.994 -3.429 -11.558 1.00 94.31 363 VAL A CA 1
ATOM 2832 C C . VAL A 1 363 ? 5.496 -3.261 -11.762 1.00 94.31 363 VAL A C 1
ATOM 2834 O O . VAL A 1 363 ? 5.012 -3.487 -12.858 1.00 94.31 363 VAL A O 1
ATOM 2837 N N . GLU A 1 364 ? 4.822 -2.717 -10.756 1.00 90.62 364 GLU A N 1
ATOM 2838 C CA . GLU A 1 364 ? 3.391 -2.429 -10.837 1.00 90.62 364 GLU A CA 1
ATOM 2839 C C . GLU A 1 364 ? 3.108 -0.937 -10.881 1.00 90.62 364 GLU A C 1
ATOM 2841 O O . GLU A 1 364 ? 3.747 -0.150 -10.168 1.00 90.62 364 GLU A O 1
ATOM 2846 N N . ASP A 1 365 ? 2.131 -0.542 -11.696 1.00 90.56 365 ASP A N 1
ATOM 2847 C CA . ASP A 1 365 ? 1.678 0.838 -11.805 1.00 90.56 365 ASP A CA 1
ATOM 2848 C C . ASP A 1 365 ? 0.191 0.972 -11.499 1.00 90.56 365 ASP A C 1
ATOM 2850 O O . ASP A 1 365 ? -0.655 0.366 -12.137 1.00 90.56 365 ASP A O 1
ATOM 2854 N N . PHE A 1 366 ? -0.141 1.892 -10.598 1.00 86.75 366 PHE A N 1
ATOM 2855 C CA . PHE A 1 366 ? -1.512 2.106 -10.157 1.00 86.75 366 PHE A CA 1
ATOM 2856 C C . PHE A 1 366 ? -1.982 3.505 -10.495 1.00 86.75 366 PHE A C 1
ATOM 2858 O O . PHE A 1 366 ? -1.289 4.498 -10.221 1.00 86.75 366 PHE A O 1
ATOM 2865 N N . PHE A 1 367 ? -3.228 3.612 -10.956 1.00 85.69 367 PHE A N 1
ATOM 2866 C CA . PHE A 1 367 ? -3.913 4.899 -10.970 1.00 85.69 367 PHE A CA 1
ATOM 2867 C C . PHE A 1 367 ? -4.690 5.122 -9.670 1.00 85.69 367 PHE A C 1
ATOM 2869 O O . PHE A 1 367 ? -5.864 4.779 -9.522 1.00 85.69 367 PHE A O 1
ATOM 2876 N N . VAL A 1 368 ? -4.015 5.729 -8.695 1.00 81.25 368 VAL A N 1
ATOM 2877 C CA . VAL A 1 368 ? -4.492 5.841 -7.317 1.00 81.25 368 VAL A CA 1
ATOM 2878 C C . VAL A 1 368 ? -5.621 6.860 -7.200 1.00 81.25 368 VAL A C 1
ATOM 2880 O O . VAL A 1 368 ? -5.401 8.075 -7.190 1.00 81.25 368 VAL A O 1
ATOM 2883 N N . PHE A 1 369 ? -6.842 6.368 -7.005 1.00 78.75 369 PHE A N 1
ATOM 2884 C CA . PHE A 1 369 ? -7.978 7.165 -6.551 1.00 78.75 369 PHE A CA 1
ATOM 2885 C C . PHE A 1 369 ? -8.182 7.012 -5.045 1.00 78.75 369 PHE A C 1
ATOM 2887 O O . PHE A 1 369 ? -8.481 5.935 -4.543 1.00 78.75 369 PHE A O 1
ATOM 2894 N N . LEU A 1 370 ? -8.105 8.126 -4.329 1.00 68.31 370 LEU A N 1
ATOM 2895 C CA . LEU A 1 370 ? -8.592 8.245 -2.968 1.00 68.31 370 LEU A CA 1
ATOM 2896 C C . LEU A 1 370 ? -10.052 8.676 -3.052 1.00 68.31 370 LEU A C 1
ATOM 2898 O O . LEU A 1 370 ? -10.371 9.867 -3.032 1.00 68.31 370 LEU A O 1
ATOM 2902 N N . THR A 1 371 ? -10.944 7.709 -3.212 1.00 53.69 371 THR A N 1
ATOM 2903 C CA . THR A 1 371 ? -12.387 7.937 -3.100 1.00 53.69 371 THR A CA 1
ATOM 2904 C C . THR A 1 371 ? -12.890 7.368 -1.779 1.00 53.69 371 THR A C 1
ATOM 2906 O O . THR A 1 371 ? -12.484 6.275 -1.388 1.00 53.69 371 THR A O 1
ATOM 2909 N N . GLU A 1 372 ? -13.760 8.121 -1.100 1.00 50.94 372 GLU A N 1
ATOM 2910 C CA . GLU A 1 372 ? -14.701 7.548 -0.127 1.00 50.94 372 GLU A CA 1
ATOM 2911 C C . GLU A 1 372 ? -15.809 6.790 -0.846 1.00 50.94 372 GLU A C 1
ATOM 2913 O O . GLU A 1 372 ? -16.309 7.323 -1.870 1.00 50.94 372 GLU A O 1
#

Radius of gyration: 27.33 Å; chains: 1; bounding box: 53×93×91 Å

pLDDT: mean 85.02, std 15.96, range [37.97, 98.75]

Secondary structure (DSSP, 8-state):
-------------HHHHHHHHHHHHHHHHHHHHT---PPPPPHHHHHHIIIIIII-S--SS--EEEEESSPBPTT-EEEESSBS--EE--S-EEEEEEES-TT-SSS--EEEEEEETTT--EEEEEESS-EEETTEEHHHHHHTT-EEEEEEPP------PPPP----PPSBEE--S-EEEEEETTEEEE-S-STT-S--TTSPPBPEES-TTSEEESS----BSSTT-TT-SSSS-TTS---TT--EEEEEETTEEEEEEEEEE-TT--S---EEEEEE-TT-SSS-S-SSS-SEEEEEEE-TTT--TT-EEEEEPPPEE---SSS---SEEEEEEEESS---TTTTTT---SB--BSSEEEEEEEE----

Sequence (372 aa):
MKAKNIFKGDKFSVKNVEKSLIFCVLIFLIFMAFASNATAITKDDALNTLIEDVMGPSGFGPTSAYMLSEPLQPGDNVSSLEGGCNRIVANVEWFAYIDDMPNALFAHPVRCVFIDNATGNYIIYNASWPPEINDESIYLKKQNNEAISIYSILGQNYTQAYNYSALNPPEGDYGDAPDEQDAYYNLTGKFPTLYNTSNSRFNQPGANVRNTSHAMLGFSVSRETDAKDPADADGAPNLVDNDYDDRMFVIIENTTARLAFDVTVDPSAPDMTWYVNVLIDLDQNGSWQNGTMEEWVIVNLNITDNVSIGTTTTIITPGFTWWNGSVNPSPSWMRVLLSNETVNETFYNNDWDGSGNFSSGEVEDFFVFLTE

Foldseek 3Di:
DDDDDDDDDDPPDPVVVVVVVVVVVVVVVVVVVPPPQQQFDDPVLLVCLCVPPVVHQDDDDKKKKKKFPAWDAQQKFKDWPWFDRGDGDHHTWTKMKMDPCQVDPFFDWIWIWTQHRRPRDIDITITRGFMAINNHTSVVCVVVLRIKMKTWFDQDFPDDDDDDDDDQAAKFFFEQQFCQPDNDDPAGALQQTWQCGPSFPLRFHFETERAAQFKEWFDDGWMARTLQGCDIPVRDSRNRRDPSRWTKMWIDRPQKTKMKTKMFGELPHDLFWKFKWKFKPQVSNNWQWCDVHHGRFGFGHTCSVQDDHGDIGMDIGDMGGNDDPPGNSPQIKMKMWIARDGDDCVSCVVRGGNGDYGHYYHIYMGRGHPDD